Protein AF-A0A7R9EDM0-F1 (afdb_monomer)

Radius of gyration: 24.79 Å; Cα contacts (8 Å, |Δi|>4): 290; chains: 1; bounding box: 67×55×71 Å

Secondary structure (DSSP, 8-state):
-HHHHHHHHHHHHHHHHHS--SS--------HHHHHHHHHHHHHSS-----TTSHHHHHHHHHHHHHHHHH--TTTHHHHHHHHTT-HHHHHHHHHHHHSTTTSHHHHHHHHHHHHHHHHT--HHHHHHHHHTHHHHHHTGGGSHHHHHHHHHHHSB-TTSPBP-EEEEPP-TTS-BTTB----TT------PEEEE-PPPP-SS--TTTHHHHHHHHHHHHHTTGGGS-HHHHHHHHHHHHHHHHTTSPPTT------S----S----PPPPPP--HHHHHHHHHHHHHHHTTT-HHHHHHHHHHHHHHHHHHT-HHHHHHHHHHHHHHHH-GGGS------

Foldseek 3Di:
DVVVVVVVVVVVVVCVVVVPDDDDPDDPPPDPVVVVVVVCCVVVVVDVPCPVPCLVVLVVLLVCVLVVVVPDDPVCVLVVLVVVQPPVSPLVSLLCCLVVVVSNVVSLVSSLVVLLVLCVVPPPSSVLSSLLCLLSCLLVCP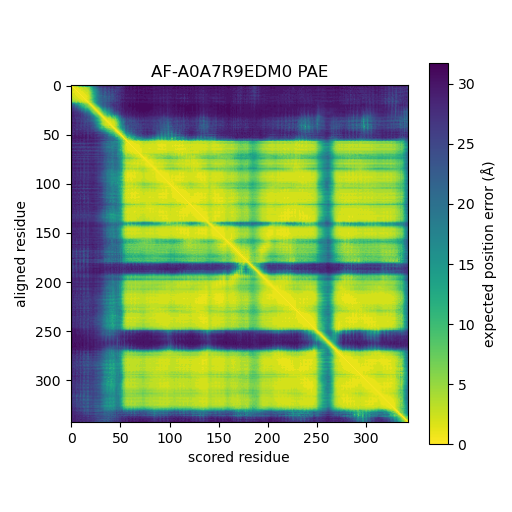SNVVSLLSNLCVVQADPVRHGDKDKDWDDDLCPADPVGDRPCVPPPDPPRDIDIDDNDDRDDGDDPVCSQVSSLSSLVVSLVCLVVHDLVSLVVLLVSLLCLLCQQHDDPPPPPPPPPDDDDDDDPPRGDRDDHDLSSLVSSLSSLLVNLLVPNLPSSLVSLVSQCVSCVVVVNVNSVVSSVVSVVVCVVPVSSPPPPPPD

Organism: NCBI:txid170555

InterPro domains:
  IPR018619 Hyccin [PF09790] (76-336)
  IPR018619 Hyccin [PTHR31220] (57-335)

Mean predicted aligned error: 12.84 Å

Sequence (343 aa):
MSYEREQQRIHELINNAFGQNSDDEEDFGGSSSETEEYLERYWNAVPPRSIKGCDGMTESVVHEWLADYGSLSPVEVHSFASSLEHDQEVVAAIYNVLEERSKYQDLIDPVCNQLFGFYRSREAELQRFTLQFLPTLIFSCRSVETLLIGLYNLEVVNENGQPKVVSFRLPSLAQASIYHESALRRLEECNTKLVNWGPLPQVEVLNAQNRLKVMTALLFVYNQQLSLLHKSALEHLCKVTSKLVTQGFNKPGHHQRSSYGSDSSFVPRLLPRIPVSSQFLLELMHGIYFAMFNDFSYIATQVLEDVYNRCCFENYSDVLLVTTAIRNSLHVNPSGLDKILIP

Nearest PDB structures (foldseek):
  5dse-assembly1_B  TM=8.920E-01  e=4.254E-14  Homo sapiens
  9b9g-assembly1_E  TM=8.559E-01  e=1.038E-12  Homo sapiens
  6bq1-assembly1_C  TM=7.509E-01  e=7.925E-13  Homo sapiens
  9bax-assembly1_E  TM=8.314E-01  e=1.849E-11  Homo sapiens
  4nee-assembly4_G  TM=2.560E-01  e=4.402E-01  Rattus norvegicus

Structure (mmCIF, N/CA/C/O backbone):
data_AF-A0A7R9EDM0-F1
#
_entry.id   AF-A0A7R9EDM0-F1
#
loop_
_atom_site.group_PDB
_atom_site.id
_atom_site.type_symbol
_atom_site.label_atom_id
_atom_site.label_alt_id
_atom_site.label_comp_id
_atom_site.label_asym_id
_atom_site.label_entity_id
_atom_site.label_seq_id
_atom_site.pdbx_PDB_ins_code
_atom_site.Cartn_x
_atom_site.Cartn_y
_atom_site.Cartn_z
_atom_site.occupancy
_atom_site.B_iso_or_equiv
_atom_site.auth_seq_id
_atom_site.auth_comp_id
_atom_site.auth_asym_id
_atom_site.auth_atom_id
_atom_site.pdbx_PDB_model_num
ATOM 1 N N . MET A 1 1 ? 38.859 -10.044 -38.964 1.00 48.06 1 MET A N 1
ATOM 2 C CA . MET A 1 1 ? 38.402 -9.165 -40.076 1.00 48.06 1 MET A CA 1
ATOM 3 C C . MET A 1 1 ? 37.028 -8.519 -39.854 1.00 48.06 1 MET A C 1
ATOM 5 O O . MET A 1 1 ? 37.000 -7.300 -39.872 1.00 48.06 1 MET A O 1
ATOM 9 N N . SER A 1 2 ? 35.909 -9.243 -39.650 1.00 53.91 2 SER A N 1
ATOM 10 C CA . SER A 1 2 ? 34.588 -8.601 -39.397 1.00 53.91 2 SER A CA 1
ATOM 11 C C . SER A 1 2 ? 34.329 -8.267 -37.921 1.00 53.91 2 SER A C 1
ATOM 13 O O . SER A 1 2 ? 33.703 -7.261 -37.628 1.00 53.91 2 SER A O 1
ATOM 15 N N . TYR A 1 3 ? 34.832 -9.086 -36.993 1.00 37.47 3 TYR A N 1
ATOM 16 C CA . TYR A 1 3 ? 34.570 -8.927 -35.557 1.00 37.47 3 TYR A CA 1
ATOM 17 C C . TYR A 1 3 ? 35.410 -7.812 -34.909 1.00 37.47 3 TYR A C 1
ATOM 19 O O . TYR A 1 3 ? 34.909 -7.038 -34.105 1.00 37.47 3 TYR A O 1
ATOM 27 N N . GLU A 1 4 ? 36.673 -7.669 -35.316 1.00 48.38 4 GLU A N 1
ATOM 28 C CA . GLU A 1 4 ? 37.560 -6.606 -34.811 1.00 48.38 4 GLU A CA 1
ATOM 29 C C . GLU A 1 4 ? 37.128 -5.212 -35.274 1.00 48.38 4 GLU A C 1
ATOM 31 O O . GLU A 1 4 ? 37.252 -4.257 -34.514 1.00 48.38 4 GLU A O 1
ATOM 36 N N . ARG A 1 5 ? 36.558 -5.097 -36.484 1.00 49.50 5 ARG A N 1
ATOM 37 C CA . ARG A 1 5 ? 35.987 -3.830 -36.964 1.00 49.50 5 ARG A CA 1
ATOM 38 C C . ARG A 1 5 ? 34.742 -3.436 -36.179 1.00 49.50 5 ARG A C 1
ATOM 40 O O . ARG A 1 5 ? 34.567 -2.259 -35.900 1.00 49.50 5 ARG A O 1
ATOM 47 N N . GLU A 1 6 ? 33.912 -4.406 -35.797 1.00 47.88 6 GLU A N 1
ATOM 48 C CA . GLU A 1 6 ? 32.725 -4.152 -34.975 1.00 47.88 6 GLU A CA 1
ATOM 49 C C . GLU A 1 6 ? 33.120 -3.719 -33.553 1.00 47.88 6 GLU A C 1
ATOM 51 O O . GLU A 1 6 ? 32.566 -2.766 -33.016 1.00 47.88 6 GLU A O 1
ATOM 56 N N . GLN A 1 7 ? 34.150 -4.348 -32.977 1.00 48.56 7 GLN A N 1
ATOM 57 C CA . GLN A 1 7 ? 34.711 -3.965 -31.677 1.00 48.56 7 GLN A CA 1
ATOM 58 C C . GLN A 1 7 ? 35.332 -2.560 -31.705 1.00 48.56 7 GLN A C 1
ATOM 60 O O . GLN A 1 7 ? 35.088 -1.772 -30.796 1.00 48.56 7 GLN A O 1
ATOM 65 N N . GLN A 1 8 ? 36.062 -2.203 -32.769 1.00 49.97 8 GLN A N 1
ATOM 66 C CA . GLN A 1 8 ? 36.573 -0.838 -32.958 1.00 49.97 8 GLN A CA 1
ATOM 67 C C . GLN A 1 8 ? 35.451 0.189 -33.098 1.00 49.97 8 GLN A C 1
ATOM 69 O O . GLN A 1 8 ? 35.525 1.254 -32.494 1.00 49.97 8 GLN A O 1
ATOM 74 N N . ARG A 1 9 ? 34.377 -0.153 -33.815 1.00 53.94 9 ARG A N 1
ATOM 75 C CA . ARG A 1 9 ? 33.224 0.732 -34.003 1.00 53.94 9 ARG A CA 1
ATOM 76 C C . ARG A 1 9 ? 32.459 0.977 -32.701 1.00 53.94 9 ARG A C 1
ATOM 78 O O . ARG A 1 9 ? 32.039 2.098 -32.442 1.00 53.94 9 ARG A O 1
ATOM 85 N N . ILE A 1 10 ? 32.316 -0.050 -31.863 1.00 52.09 10 ILE A N 1
ATOM 86 C CA . ILE A 1 10 ? 31.720 0.072 -30.524 1.00 52.09 10 ILE A CA 1
ATOM 87 C C . ILE A 1 10 ? 32.622 0.916 -29.613 1.00 52.09 10 ILE A C 1
ATOM 89 O O . ILE A 1 10 ? 32.123 1.761 -28.877 1.00 52.09 10 ILE A O 1
ATOM 93 N N . HIS A 1 11 ? 33.943 0.748 -29.694 1.00 46.62 11 HIS A N 1
ATOM 94 C CA . HIS A 1 11 ? 34.888 1.530 -28.897 1.00 46.62 11 HIS A CA 1
ATOM 95 C C . HIS A 1 11 ? 34.918 3.015 -29.304 1.00 46.62 11 HIS A C 1
ATOM 97 O O . HIS A 1 11 ? 34.952 3.887 -28.440 1.00 46.62 11 HIS A O 1
ATOM 103 N N . GLU A 1 12 ? 34.817 3.319 -30.601 1.00 47.91 12 GLU A N 1
ATOM 104 C CA . GLU A 1 12 ? 34.667 4.690 -31.111 1.00 47.91 12 GLU A CA 1
ATOM 105 C C . GLU A 1 12 ? 33.323 5.319 -30.718 1.00 47.91 12 GLU A C 1
ATOM 107 O O . GLU A 1 12 ? 33.281 6.497 -30.376 1.00 47.91 12 GLU A O 1
ATOM 112 N N . LEU A 1 13 ? 32.230 4.548 -30.702 1.00 47.16 13 LEU A N 1
ATOM 113 C CA . LEU A 1 13 ? 30.920 5.030 -30.245 1.00 47.16 13 LEU A CA 1
ATOM 114 C C . LEU A 1 13 ? 30.905 5.338 -28.743 1.00 47.16 13 LEU A C 1
ATOM 116 O O . LEU A 1 13 ? 30.306 6.328 -28.335 1.00 47.16 13 LEU A O 1
ATOM 120 N N . ILE A 1 14 ? 31.596 4.534 -27.932 1.00 41.47 14 ILE A N 1
ATOM 121 C CA . ILE A 1 14 ? 31.767 4.781 -26.495 1.00 41.47 14 ILE A CA 1
ATOM 122 C C . ILE A 1 14 ? 32.628 6.032 -26.282 1.00 41.47 14 ILE A C 1
ATOM 124 O O . ILE A 1 14 ? 32.229 6.929 -25.548 1.00 41.47 14 ILE A O 1
ATOM 128 N N . ASN A 1 15 ? 33.757 6.163 -26.980 1.00 41.12 15 ASN A N 1
ATOM 129 C CA . ASN A 1 15 ? 34.616 7.340 -26.835 1.00 41.12 15 ASN A CA 1
ATOM 130 C C . ASN A 1 15 ? 33.960 8.629 -27.352 1.00 41.12 15 ASN A C 1
ATOM 132 O O . ASN A 1 15 ? 34.189 9.682 -26.775 1.00 41.12 15 ASN A O 1
ATOM 136 N N . ASN A 1 16 ? 33.092 8.565 -28.364 1.00 45.56 16 ASN A N 1
ATOM 137 C CA . ASN A 1 16 ? 32.303 9.725 -28.794 1.00 45.56 16 ASN A CA 1
ATOM 138 C C . ASN A 1 16 ? 31.150 10.055 -27.830 1.00 45.56 16 ASN A C 1
ATOM 140 O O . ASN A 1 16 ? 30.786 11.219 -27.713 1.00 45.56 16 ASN A O 1
ATOM 144 N N . ALA A 1 17 ? 30.595 9.065 -27.121 1.00 39.47 17 ALA A N 1
ATOM 145 C CA . ALA A 1 17 ? 29.561 9.286 -26.107 1.00 39.47 17 ALA A CA 1
ATOM 146 C C . ALA A 1 17 ? 30.118 9.848 -24.785 1.00 39.47 17 ALA A C 1
ATOM 148 O O . ALA A 1 17 ? 29.387 10.508 -24.052 1.00 39.47 17 ALA A O 1
ATOM 149 N N . PHE A 1 18 ? 31.398 9.599 -24.483 1.00 36.84 18 PHE A N 1
ATOM 150 C CA . PHE A 1 18 ? 32.047 10.012 -23.230 1.00 36.84 18 PHE A CA 1
ATOM 151 C C . PHE A 1 18 ? 33.179 11.046 -23.404 1.00 36.84 18 PHE A C 1
ATOM 153 O O . PHE A 1 18 ? 33.723 11.512 -22.408 1.00 36.84 18 PHE A O 1
ATOM 160 N N . GLY A 1 19 ? 33.554 11.403 -24.638 1.00 36.19 19 GLY A N 1
ATOM 161 C CA . GLY A 1 19 ? 34.749 12.203 -24.954 1.00 36.19 19 GLY A CA 1
ATOM 162 C C . GLY A 1 19 ? 34.509 13.661 -25.352 1.00 36.19 19 GLY A C 1
ATOM 163 O O . GLY A 1 19 ? 35.456 14.332 -25.751 1.00 36.19 19 GLY A O 1
ATOM 164 N N . GLN A 1 20 ? 33.282 14.170 -25.253 1.00 34.78 20 GLN A N 1
ATOM 165 C CA . GLN A 1 20 ? 32.991 15.598 -25.412 1.00 34.78 20 GLN A CA 1
ATOM 166 C C . GLN A 1 20 ? 32.237 16.090 -24.183 1.00 34.78 20 GLN A C 1
ATOM 168 O O . GLN A 1 20 ? 31.016 16.069 -24.161 1.00 34.78 20 GLN A O 1
ATOM 173 N N . ASN A 1 21 ? 32.990 16.437 -23.143 1.00 33.59 21 ASN A N 1
ATOM 174 C CA . ASN A 1 21 ? 32.600 17.362 -22.077 1.00 33.59 21 ASN A CA 1
ATOM 175 C C . ASN A 1 21 ? 33.876 17.735 -21.312 1.00 33.59 21 ASN A C 1
ATOM 177 O O . ASN A 1 21 ? 34.101 17.346 -20.168 1.00 33.59 21 ASN A O 1
ATOM 181 N N . SER A 1 22 ? 34.760 18.439 -22.006 1.00 37.62 22 SER A N 1
ATOM 182 C CA . SER A 1 22 ? 35.788 19.269 -21.398 1.00 37.62 22 SER A CA 1
ATOM 183 C C . SER A 1 22 ? 35.753 20.580 -22.162 1.00 37.62 22 SER A C 1
ATOM 185 O O . SER A 1 22 ? 35.873 20.550 -23.386 1.00 37.62 22 SER A O 1
ATOM 187 N N . ASP A 1 23 ? 35.581 21.668 -21.417 1.00 31.25 23 ASP A N 1
ATOM 188 C CA . ASP A 1 23 ? 35.556 23.063 -21.863 1.00 31.25 23 ASP A CA 1
ATOM 189 C C . ASP A 1 23 ? 34.162 23.569 -22.265 1.00 31.25 23 ASP A C 1
ATOM 191 O O . ASP A 1 23 ? 33.876 23.721 -23.442 1.00 31.25 23 ASP A O 1
ATOM 195 N N . ASP A 1 24 ? 33.306 23.792 -21.258 1.00 29.16 24 ASP A N 1
ATOM 196 C CA . ASP A 1 24 ? 32.333 24.899 -21.189 1.00 29.16 24 ASP A CA 1
ATOM 197 C C . ASP A 1 24 ? 31.788 24.969 -19.740 1.00 29.16 24 ASP A C 1
ATOM 199 O O . ASP A 1 24 ? 30.712 24.472 -19.407 1.00 29.16 24 ASP A O 1
ATOM 203 N N . GLU A 1 25 ? 32.596 25.534 -18.833 1.00 32.06 25 GLU A N 1
ATOM 204 C CA . GLU A 1 25 ? 32.129 26.026 -17.529 1.00 32.06 25 GLU A CA 1
ATOM 205 C C . GLU A 1 25 ? 31.331 27.322 -17.757 1.00 32.06 25 GLU A C 1
ATOM 207 O O . GLU A 1 25 ? 31.898 28.414 -17.779 1.00 32.06 25 GLU A O 1
ATOM 212 N N . GLU A 1 26 ? 30.010 27.215 -17.915 1.00 29.16 26 GLU A N 1
ATOM 213 C CA . GLU A 1 26 ? 29.108 28.330 -17.614 1.00 29.16 26 GLU A CA 1
ATOM 214 C C . GLU A 1 26 ? 28.558 28.171 -16.192 1.00 29.16 26 GLU A C 1
ATOM 216 O O . GLU A 1 26 ? 27.772 27.279 -15.866 1.00 29.16 26 GLU A O 1
ATOM 221 N N . ASP A 1 27 ? 29.054 29.064 -15.342 1.00 30.00 27 ASP A N 1
ATOM 222 C CA . ASP A 1 27 ? 28.761 29.256 -13.931 1.00 30.00 27 ASP A CA 1
ATOM 223 C C . ASP A 1 27 ? 27.269 29.567 -13.698 1.00 30.00 27 ASP A C 1
ATOM 225 O O . ASP A 1 27 ? 26.829 30.715 -13.738 1.00 30.00 27 ASP A O 1
ATOM 229 N N . PHE A 1 28 ? 26.473 28.528 -13.431 1.00 27.95 28 PHE A N 1
ATOM 230 C CA . PHE A 1 28 ? 25.218 28.650 -12.687 1.00 27.95 28 PHE A CA 1
ATOM 231 C C . PHE A 1 28 ? 25.467 28.268 -11.225 1.00 27.95 28 PHE A C 1
ATOM 233 O O . PHE A 1 28 ? 25.002 27.241 -10.727 1.00 27.95 28 PHE A O 1
ATOM 240 N N . GLY A 1 29 ? 26.211 29.122 -10.522 1.00 29.03 29 GLY A N 1
ATOM 241 C CA . GLY A 1 29 ? 26.311 29.138 -9.067 1.00 29.03 29 GLY A CA 1
ATOM 242 C C . GLY A 1 29 ? 24.982 29.509 -8.398 1.00 29.03 29 GLY A C 1
ATOM 243 O O . GLY A 1 29 ? 24.835 30.596 -7.849 1.00 29.03 29 GLY A O 1
ATOM 244 N N . GLY A 1 30 ? 24.010 28.597 -8.424 1.00 29.83 30 GLY A N 1
ATOM 245 C CA . GLY A 1 30 ? 22.918 28.544 -7.454 1.00 29.83 30 GLY A CA 1
ATOM 246 C C . GLY A 1 30 ? 23.325 27.576 -6.351 1.00 29.83 30 GLY A C 1
ATOM 247 O O . GLY A 1 30 ? 23.506 26.387 -6.607 1.00 29.83 30 GLY A O 1
ATOM 248 N N . SER A 1 31 ? 23.548 28.076 -5.139 1.00 30.44 31 SER A N 1
ATOM 249 C CA . SER A 1 31 ? 24.100 27.270 -4.055 1.00 30.44 31 SER A CA 1
ATOM 250 C C . SER A 1 31 ? 23.193 26.068 -3.733 1.00 30.44 31 SER A C 1
ATOM 252 O O . SER A 1 31 ? 22.019 26.220 -3.397 1.00 30.44 31 SER A O 1
ATOM 254 N N . SER A 1 32 ? 23.752 24.853 -3.787 1.00 37.38 32 SER A N 1
ATOM 255 C CA . SER A 1 32 ? 23.101 23.620 -3.304 1.00 37.38 32 SER A CA 1
ATOM 256 C C . SER A 1 32 ? 22.636 23.739 -1.843 1.00 37.38 32 SER A C 1
ATOM 258 O O . SER A 1 32 ? 21.761 22.996 -1.412 1.00 37.38 32 SER A O 1
ATOM 260 N N . SER A 1 33 ? 23.190 24.698 -1.090 1.00 35.97 33 SER A N 1
ATOM 261 C CA . SER A 1 33 ? 22.792 25.000 0.282 1.00 35.97 33 SER A CA 1
ATOM 262 C C . SER A 1 33 ? 21.461 25.740 0.392 1.00 35.97 33 SER A C 1
ATOM 264 O O . SER A 1 33 ? 20.753 25.519 1.363 1.00 35.97 33 SER A O 1
ATOM 266 N N . GLU A 1 34 ? 21.074 26.592 -0.565 1.00 32.94 34 GLU A N 1
ATOM 267 C CA . GLU A 1 34 ? 19.804 27.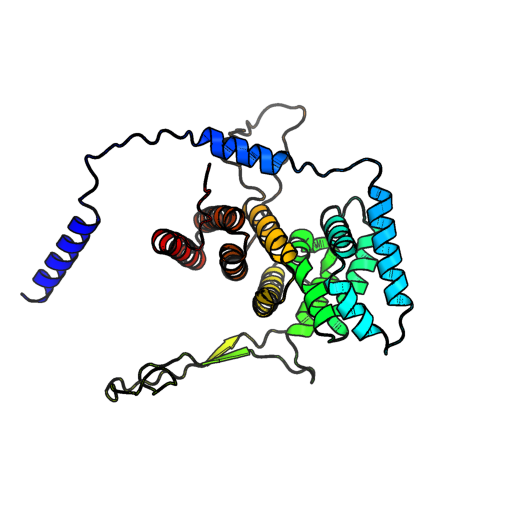338 -0.478 1.00 32.94 34 GLU A CA 1
ATOM 268 C C . GLU A 1 34 ? 18.591 26.453 -0.785 1.00 32.94 34 GLU A C 1
ATOM 270 O O . GLU A 1 34 ? 17.528 26.630 -0.190 1.00 32.94 34 GLU A O 1
ATOM 275 N N . THR A 1 35 ? 18.751 25.462 -1.667 1.00 39.09 35 THR A N 1
ATOM 276 C CA . THR A 1 35 ? 17.720 24.453 -1.959 1.00 39.09 35 THR A CA 1
ATOM 277 C C . THR A 1 35 ? 17.600 23.427 -0.832 1.00 39.09 35 THR A C 1
ATOM 279 O O . THR A 1 35 ? 16.478 23.093 -0.452 1.00 39.09 35 THR A O 1
ATOM 282 N N . GLU A 1 36 ? 18.716 22.992 -0.234 1.00 38.47 36 GLU A N 1
ATOM 283 C CA . GLU A 1 36 ? 18.714 22.183 0.997 1.00 38.47 36 GLU A CA 1
ATOM 284 C C . GLU A 1 36 ? 18.135 22.946 2.197 1.00 38.47 36 GLU A C 1
ATOM 286 O O . GLU A 1 36 ? 17.384 22.364 2.975 1.00 38.47 36 GLU A O 1
ATOM 291 N N . GLU A 1 37 ? 18.401 24.248 2.338 1.00 34.75 37 GLU A N 1
ATOM 292 C CA . GLU A 1 37 ? 17.848 25.066 3.424 1.00 34.75 37 GLU A CA 1
ATOM 293 C C . GLU A 1 37 ? 16.339 25.303 3.246 1.00 34.75 37 GLU A C 1
ATOM 295 O O . GLU A 1 37 ? 15.589 25.265 4.222 1.00 34.75 37 GLU A O 1
ATOM 300 N N . TYR A 1 38 ? 15.849 25.485 2.014 1.00 37.84 38 TYR A N 1
ATOM 301 C CA . TYR A 1 38 ? 14.408 25.543 1.736 1.00 37.84 38 TYR A CA 1
ATOM 302 C C . TYR A 1 38 ? 13.712 24.198 1.983 1.00 37.84 38 TYR A C 1
ATOM 304 O O . TYR A 1 38 ? 12.583 24.177 2.470 1.00 37.84 38 TYR A O 1
ATOM 312 N N . LEU A 1 39 ? 14.393 23.085 1.701 1.00 39.84 39 LEU A N 1
ATOM 313 C CA . LEU A 1 39 ? 13.943 21.716 1.962 1.00 39.84 39 LEU A CA 1
ATOM 314 C C . LEU A 1 39 ? 13.912 21.377 3.444 1.00 39.84 39 LEU A C 1
ATOM 316 O O . LEU A 1 39 ? 12.927 20.821 3.920 1.00 39.84 39 LEU A O 1
ATOM 320 N N . GLU A 1 40 ? 14.949 21.749 4.189 1.00 38.84 40 GLU A N 1
ATOM 321 C CA . GLU A 1 40 ? 14.941 21.672 5.644 1.00 38.84 40 GLU A CA 1
ATOM 322 C C . GLU A 1 40 ? 13.872 22.588 6.222 1.00 38.84 40 GLU A C 1
ATOM 324 O O . GLU A 1 40 ? 13.208 22.198 7.173 1.00 38.84 40 GLU A O 1
ATOM 329 N N . ARG A 1 41 ? 13.627 23.768 5.643 1.00 37.94 41 ARG A N 1
ATOM 330 C CA . ARG A 1 41 ? 12.491 24.605 6.037 1.00 37.94 41 ARG A CA 1
ATOM 331 C C . ARG A 1 41 ? 11.165 23.951 5.684 1.00 37.94 41 ARG A C 1
ATOM 333 O O . ARG A 1 41 ? 10.288 24.013 6.516 1.00 37.94 41 ARG A O 1
ATOM 340 N N . TYR A 1 42 ? 10.982 23.269 4.561 1.00 37.34 42 TYR A N 1
ATOM 341 C CA . TYR A 1 42 ? 9.721 22.569 4.267 1.00 37.34 42 TYR A CA 1
ATOM 342 C C . TYR A 1 42 ? 9.527 21.331 5.167 1.00 37.34 42 TYR A C 1
ATOM 344 O O . TYR A 1 42 ? 8.433 21.078 5.666 1.00 37.34 42 TYR A O 1
ATOM 352 N N . TRP A 1 43 ? 10.611 20.603 5.446 1.00 40.22 43 TRP A N 1
ATOM 353 C CA . TRP A 1 43 ? 10.652 19.409 6.294 1.00 40.22 43 TRP A CA 1
ATOM 354 C C . TRP A 1 43 ? 10.523 19.727 7.793 1.00 40.22 43 TRP A C 1
ATOM 356 O O . TRP A 1 43 ? 9.882 18.978 8.526 1.00 40.22 43 TRP A O 1
ATOM 366 N N . ASN A 1 44 ? 11.087 20.851 8.249 1.00 36.38 44 ASN A N 1
ATOM 367 C CA . ASN A 1 44 ? 11.041 21.317 9.640 1.00 36.38 44 ASN A CA 1
ATOM 368 C C . ASN A 1 44 ? 9.931 22.363 9.895 1.00 36.38 44 ASN A C 1
ATOM 370 O O . ASN A 1 44 ? 9.557 22.562 11.050 1.00 36.38 44 ASN A O 1
ATOM 374 N N . ALA A 1 45 ? 9.380 23.028 8.866 1.00 31.34 45 ALA A N 1
ATOM 375 C CA . ALA A 1 45 ? 8.201 23.908 8.978 1.00 31.34 45 ALA A CA 1
ATOM 376 C C . ALA A 1 45 ? 6.873 23.156 8.871 1.00 31.34 45 ALA A C 1
ATOM 378 O O . ALA A 1 45 ? 5.818 23.767 9.060 1.00 31.34 45 ALA A O 1
ATOM 379 N N . VAL A 1 46 ? 6.914 21.834 8.695 1.00 34.22 46 VAL A N 1
ATOM 380 C CA . VAL A 1 46 ? 5.889 20.950 9.251 1.00 34.22 46 VAL A CA 1
ATOM 381 C C . VAL A 1 46 ? 6.427 20.382 10.569 1.00 34.22 46 VAL A C 1
ATOM 383 O O . VAL A 1 46 ? 6.805 19.211 10.634 1.00 34.22 46 VAL A O 1
ATOM 386 N N . PRO A 1 47 ? 6.480 21.172 11.664 1.00 26.22 47 PRO A N 1
ATOM 387 C CA . PRO A 1 47 ? 6.455 20.538 12.969 1.00 26.22 47 PR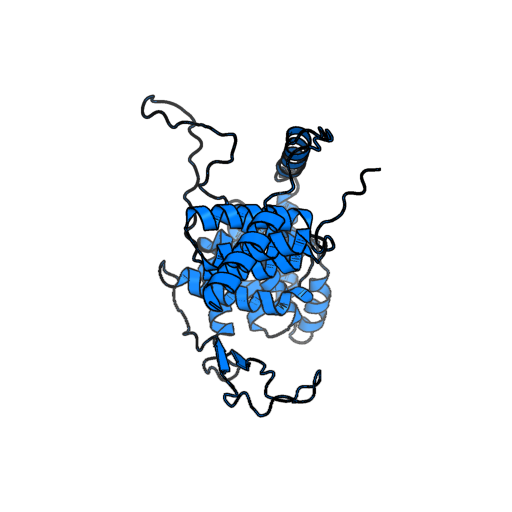O A CA 1
ATOM 388 C C . PRO A 1 47 ? 5.174 19.689 13.015 1.00 26.22 47 PRO A C 1
ATOM 390 O O . PRO A 1 47 ? 4.183 20.075 12.379 1.00 26.22 47 PRO A O 1
ATOM 393 N N . PRO A 1 48 ? 5.110 18.583 13.781 1.00 34.06 48 PRO A N 1
ATOM 394 C CA . PRO A 1 48 ? 3.809 18.139 14.243 1.00 34.06 48 PRO A CA 1
ATOM 395 C C . PRO A 1 48 ? 3.206 19.370 14.911 1.00 34.06 48 PRO A C 1
ATOM 397 O O . PRO A 1 48 ? 3.693 19.843 15.944 1.00 34.06 48 PRO A O 1
ATOM 400 N N . ARG A 1 49 ? 2.203 19.975 14.276 1.00 32.47 49 ARG A N 1
ATOM 401 C CA . ARG A 1 49 ? 1.357 20.950 14.940 1.00 32.47 49 ARG A CA 1
ATOM 402 C C . ARG A 1 49 ? 0.562 20.140 15.956 1.00 32.47 49 ARG A C 1
ATOM 404 O O . ARG A 1 49 ? -0.632 19.936 15.802 1.00 32.47 49 ARG A O 1
ATOM 411 N N . SER A 1 50 ? 1.214 19.750 17.050 1.00 36.09 50 SER A N 1
ATOM 412 C CA . SER A 1 50 ? 0.556 19.690 18.343 1.00 36.09 50 SER A CA 1
ATOM 413 C C . SER A 1 50 ? 0.236 21.139 18.700 1.00 36.09 50 SER A C 1
ATOM 415 O O . SER A 1 50 ? 0.887 21.800 19.509 1.00 36.09 50 SER A O 1
ATOM 417 N N . ILE A 1 51 ? -0.764 21.683 18.006 1.00 37.06 51 ILE A N 1
ATOM 418 C CA . ILE A 1 51 ? -1.583 22.733 18.571 1.00 37.06 51 ILE A CA 1
ATOM 419 C C . ILE A 1 51 ? -2.175 22.047 19.795 1.00 37.06 51 ILE A C 1
ATOM 421 O O . ILE A 1 51 ? -2.957 21.109 19.652 1.00 37.06 51 ILE A O 1
ATOM 425 N N . LYS A 1 52 ? -1.774 22.482 20.992 1.00 37.50 52 LYS A N 1
ATOM 426 C CA . LYS A 1 52 ? -2.256 22.000 22.301 1.00 37.50 52 LYS A CA 1
ATOM 427 C C . LYS A 1 52 ? -3.770 22.233 22.538 1.00 37.50 52 LYS A C 1
ATOM 429 O O . LYS A 1 52 ? -4.202 22.434 23.665 1.00 37.50 52 LYS A O 1
ATOM 434 N N . GLY A 1 53 ? -4.574 22.216 21.478 1.00 40.66 53 GLY A N 1
ATOM 435 C CA . GLY A 1 53 ? -6.031 22.278 21.455 1.00 40.66 53 GLY A CA 1
ATOM 436 C C . GLY A 1 53 ? -6.674 21.472 20.312 1.00 40.66 53 GLY A C 1
ATOM 437 O O . GLY A 1 53 ? -7.891 21.505 20.202 1.00 40.66 53 GLY A O 1
ATOM 438 N N . CYS A 1 54 ? -5.907 20.752 19.477 1.00 49.31 54 CYS A N 1
ATOM 439 C CA . CYS A 1 54 ? -6.447 19.897 18.403 1.00 49.31 54 CYS A CA 1
ATOM 440 C C . CYS A 1 54 ? -6.566 18.418 18.797 1.00 49.31 54 CYS A C 1
ATOM 442 O O . CYS A 1 54 ? -7.178 17.644 18.068 1.00 49.31 54 CYS A O 1
ATOM 444 N N . ASP A 1 55 ? -6.014 18.019 19.945 1.00 54.78 55 ASP A N 1
ATOM 445 C CA . ASP A 1 55 ? -6.010 16.616 20.376 1.00 54.78 55 ASP A CA 1
ATOM 446 C C . ASP A 1 55 ? -7.439 16.084 20.560 1.00 54.78 55 ASP A C 1
ATOM 448 O O . ASP A 1 55 ? -7.756 15.018 20.041 1.00 54.78 55 ASP A O 1
ATOM 452 N N . GLY A 1 56 ? -8.326 16.893 21.155 1.00 67.12 56 GLY A N 1
ATOM 453 C CA . GLY A 1 56 ? -9.752 16.571 21.261 1.00 67.12 56 GLY A CA 1
ATOM 454 C C . GLY A 1 56 ? -10.512 16.618 19.929 1.00 67.12 56 GLY A C 1
ATOM 455 O O . GLY A 1 56 ? -11.569 16.008 19.826 1.00 67.12 56 GLY A O 1
ATOM 456 N N . MET A 1 57 ? -9.983 17.296 18.901 1.00 85.12 57 MET A N 1
ATOM 457 C CA . MET A 1 57 ? -10.618 17.346 17.578 1.00 85.12 57 MET A CA 1
ATOM 458 C C . MET A 1 57 ? -10.442 16.016 16.840 1.00 85.12 57 MET A C 1
ATOM 460 O O . MET A 1 57 ? -11.424 15.448 16.381 1.00 85.12 57 MET A O 1
ATOM 464 N N . THR A 1 58 ? -9.217 15.474 16.793 1.00 93.00 58 THR A N 1
ATOM 465 C CA . THR A 1 58 ? -8.947 14.165 16.165 1.00 93.00 58 THR A CA 1
ATOM 466 C C . THR A 1 58 ? -9.763 13.054 16.824 1.00 93.00 58 THR A C 1
ATOM 468 O O . THR A 1 58 ? -10.367 12.241 16.130 1.00 93.00 58 THR A O 1
ATOM 471 N N . GLU A 1 59 ? -9.799 13.023 18.159 1.00 93.94 59 GLU A N 1
ATOM 472 C CA . GLU A 1 59 ? -10.566 12.017 18.900 1.00 93.94 59 GLU A CA 1
ATOM 473 C C . GLU A 1 59 ? -12.066 12.145 18.627 1.00 93.94 59 GLU A C 1
ATOM 475 O O . GLU A 1 59 ? -12.716 11.141 18.343 1.00 93.94 59 GLU A O 1
ATOM 480 N N . SER A 1 60 ? -12.606 13.370 18.648 1.00 95.25 60 SER A N 1
ATOM 481 C CA . SER A 1 60 ? -14.021 13.626 18.358 1.00 95.25 60 SER A CA 1
ATOM 482 C C . SER A 1 60 ? -14.406 13.166 16.954 1.00 95.25 60 SER A C 1
ATOM 484 O O . SER A 1 60 ? -15.374 12.426 16.817 1.00 95.25 60 SER A O 1
ATOM 486 N N . VAL A 1 61 ? -13.625 13.542 15.936 1.00 97.12 61 VAL A N 1
ATOM 487 C CA . VAL A 1 61 ? -13.873 13.164 14.534 1.00 97.12 61 VAL A CA 1
ATOM 488 C C . VAL A 1 61 ? -13.865 11.646 14.369 1.00 97.12 61 VAL A C 1
ATOM 490 O O . VAL A 1 61 ? -14.750 11.083 13.732 1.00 97.12 61 VAL A O 1
ATOM 493 N N . VAL A 1 62 ? -12.892 10.952 14.969 1.00 97.25 62 VAL A N 1
ATOM 494 C CA . VAL A 1 62 ? -12.808 9.486 14.877 1.00 97.25 62 VAL A CA 1
ATOM 495 C C . VAL A 1 62 ? -13.968 8.816 15.614 1.00 97.25 62 VAL A C 1
ATOM 497 O O . VAL A 1 62 ? -14.517 7.838 15.113 1.00 97.25 62 VAL A O 1
ATOM 500 N N . HIS A 1 63 ? -14.367 9.323 16.781 1.00 97.06 63 HIS A N 1
ATOM 501 C CA . HIS A 1 63 ? -15.512 8.788 17.517 1.00 97.06 63 HIS A CA 1
ATOM 502 C C . HIS A 1 63 ? -16.837 8.997 16.782 1.00 97.06 63 HIS A C 1
ATOM 504 O O . HIS A 1 63 ? -17.646 8.070 16.755 1.00 97.06 63 HIS A O 1
ATOM 510 N N . GLU A 1 64 ? -17.045 10.168 16.181 1.00 96.75 64 GLU A N 1
ATOM 511 C CA . GLU A 1 64 ? -18.213 10.468 15.350 1.00 96.75 64 GLU A CA 1
ATOM 512 C C . GLU A 1 64 ? -18.250 9.552 14.127 1.00 96.75 64 GLU A C 1
ATOM 514 O O . GLU A 1 64 ? -19.218 8.825 13.950 1.00 96.75 64 GLU A O 1
ATOM 519 N N . TRP A 1 65 ? -17.145 9.438 13.388 1.00 97.00 65 TRP A N 1
ATOM 520 C CA . TRP A 1 65 ? -17.030 8.525 12.246 1.00 97.00 65 TRP A CA 1
ATOM 521 C C . TRP A 1 65 ? -17.337 7.058 12.601 1.00 97.00 65 TRP A C 1
ATOM 523 O O . TRP A 1 65 ? -18.049 6.365 11.866 1.00 97.0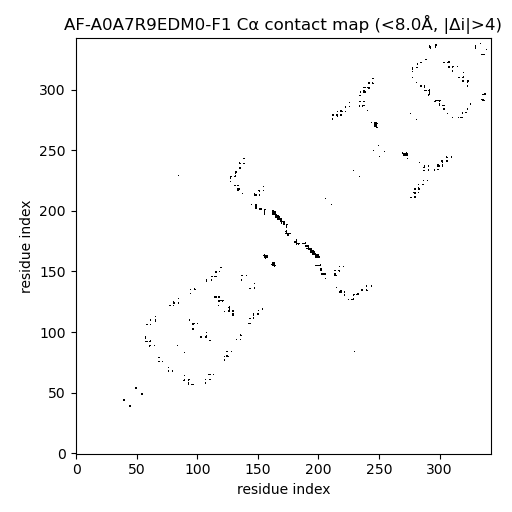0 65 TRP A O 1
ATOM 533 N N . LEU A 1 66 ? -16.826 6.570 13.738 1.00 97.25 66 LEU A N 1
ATOM 534 C CA . LEU A 1 66 ? -17.118 5.218 14.230 1.00 97.25 66 LEU A CA 1
ATOM 535 C C . LEU A 1 66 ? -18.598 5.054 14.607 1.00 97.25 66 LEU A C 1
ATOM 537 O O . LEU A 1 66 ? -19.190 4.010 14.324 1.00 97.25 66 LEU A O 1
ATOM 541 N N . ALA A 1 67 ? -19.189 6.058 15.259 1.00 96.25 67 ALA A N 1
ATOM 542 C CA . ALA A 1 67 ? -20.589 6.043 15.673 1.00 96.25 67 ALA A CA 1
ATOM 543 C C . ALA A 1 67 ? -21.537 6.106 14.470 1.00 96.25 67 ALA A C 1
ATOM 545 O O . ALA A 1 67 ? -22.485 5.319 14.407 1.00 96.25 67 ALA A O 1
ATOM 546 N N . ASP A 1 68 ? -21.239 6.973 13.505 1.00 94.44 68 ASP A N 1
ATOM 547 C CA . ASP A 1 68 ? -21.993 7.142 12.270 1.00 94.44 68 ASP A CA 1
ATOM 548 C C . ASP A 1 68 ? -22.082 5.817 11.538 1.00 94.44 68 ASP A C 1
ATOM 550 O O . ASP A 1 68 ? -23.186 5.309 11.344 1.00 94.44 68 ASP A O 1
ATOM 554 N N . TYR A 1 69 ? -20.940 5.183 11.245 1.00 94.19 69 TYR A N 1
ATOM 555 C CA . TYR A 1 69 ? -20.944 3.885 10.578 1.00 94.19 69 TYR A CA 1
ATOM 556 C C . TYR A 1 69 ? -21.627 2.793 11.409 1.00 94.19 69 TYR A C 1
ATOM 558 O O . TYR A 1 69 ? -22.378 1.980 10.869 1.00 94.19 69 TYR A O 1
ATOM 566 N N . GLY A 1 70 ? -21.395 2.768 12.725 1.00 92.19 70 GLY A N 1
ATOM 567 C CA . GLY A 1 70 ? -22.011 1.798 13.632 1.00 92.19 70 GLY A CA 1
ATOM 568 C C . GLY A 1 70 ? -23.539 1.901 13.710 1.00 92.19 70 GLY A C 1
ATOM 569 O O . GLY A 1 70 ? -24.194 0.927 14.084 1.00 92.19 70 GLY A O 1
ATOM 570 N N . SER A 1 71 ? -24.106 3.054 13.347 1.00 93.31 71 SER A N 1
ATOM 571 C CA . SER A 1 71 ? -25.549 3.308 13.336 1.00 93.31 71 SER A CA 1
ATOM 572 C C . SER A 1 71 ? -26.239 2.980 12.005 1.00 93.31 71 SER A C 1
ATOM 574 O O . SER A 1 71 ? -27.471 2.943 11.961 1.00 93.31 71 SER A O 1
ATOM 576 N N . LEU A 1 72 ? -25.475 2.709 10.940 1.00 93.62 72 LEU A N 1
ATOM 577 C CA . LEU A 1 72 ? -26.019 2.504 9.597 1.00 93.62 72 LEU A CA 1
ATOM 578 C C . LEU A 1 72 ? -26.759 1.175 9.449 1.00 93.62 72 LEU A C 1
ATOM 580 O O . LEU A 1 72 ? -26.327 0.114 9.913 1.00 93.62 72 LEU A O 1
ATOM 584 N N . SER A 1 73 ? -27.838 1.211 8.676 1.00 91.81 73 SER A N 1
ATOM 585 C CA . SER A 1 73 ? -28.438 0.017 8.094 1.00 91.81 73 SER A CA 1
ATOM 586 C C . SER A 1 73 ? -27.660 -0.448 6.849 1.00 91.81 73 SER A C 1
ATOM 588 O O . SER A 1 73 ? -26.997 0.354 6.188 1.00 91.81 73 SER A O 1
ATOM 590 N N . PRO A 1 74 ? -27.781 -1.727 6.435 1.00 88.12 74 PRO A N 1
ATOM 591 C CA . PRO A 1 74 ? -27.089 -2.242 5.248 1.00 88.12 74 PRO A CA 1
ATOM 592 C C . PRO A 1 74 ? -27.385 -1.486 3.942 1.00 88.12 74 PRO A C 1
ATOM 594 O O . PRO A 1 74 ? -26.592 -1.551 3.009 1.00 88.12 74 PRO A O 1
ATOM 597 N N . VAL A 1 75 ? -28.522 -0.787 3.857 1.00 90.75 75 VAL A N 1
ATOM 598 C CA . VAL A 1 75 ? -28.939 -0.037 2.660 1.00 90.75 75 VAL A CA 1
ATOM 599 C C . VAL A 1 75 ? -28.227 1.318 2.568 1.00 90.75 75 VAL A C 1
ATOM 601 O O . VAL A 1 75 ? -28.033 1.839 1.474 1.00 90.75 75 VAL A O 1
ATOM 604 N N . GLU A 1 76 ? -27.803 1.877 3.700 1.00 92.50 76 GLU A N 1
ATOM 605 C CA . GLU A 1 76 ? -27.168 3.199 3.781 1.00 92.50 76 GLU A CA 1
ATOM 606 C C . GLU A 1 76 ? -25.651 3.139 3.545 1.00 92.50 76 GLU A C 1
ATOM 608 O O . GLU A 1 76 ? -25.028 4.167 3.283 1.00 92.50 76 GLU A O 1
ATOM 613 N N . VAL A 1 77 ? -25.057 1.939 3.574 1.00 92.25 77 VAL A N 1
ATOM 614 C CA . VAL A 1 77 ? -23.604 1.721 3.451 1.00 92.25 77 VAL A CA 1
ATOM 615 C C . VAL A 1 77 ? -23.036 2.316 2.160 1.00 92.25 77 VAL A C 1
ATOM 617 O O . VAL A 1 77 ? -22.002 2.975 2.208 1.00 92.25 77 VAL A O 1
ATOM 620 N N . HIS A 1 78 ? -23.716 2.144 1.023 1.00 92.62 78 HIS A N 1
ATOM 621 C CA . HIS A 1 78 ? -23.250 2.677 -0.264 1.00 92.62 78 HIS A CA 1
ATOM 622 C C . HIS A 1 78 ? -23.228 4.219 -0.285 1.00 92.62 78 HIS A C 1
ATOM 624 O O . HIS A 1 78 ? -22.267 4.847 -0.741 1.00 92.62 78 HIS A O 1
ATOM 630 N N . SER A 1 79 ? -24.275 4.851 0.258 1.00 92.88 79 SER A N 1
ATOM 631 C CA . SER A 1 79 ? -24.371 6.314 0.363 1.00 92.88 79 SER A CA 1
ATOM 632 C C . SER A 1 79 ? -23.338 6.890 1.329 1.00 92.88 79 SER A C 1
ATOM 634 O O . SER A 1 79 ? -22.743 7.933 1.047 1.00 92.88 79 SER A O 1
ATOM 636 N N . PHE A 1 80 ? -23.083 6.193 2.437 1.00 94.75 80 PHE A N 1
ATOM 637 C CA . PHE A 1 80 ? -22.004 6.534 3.354 1.00 94.75 80 PHE A CA 1
ATOM 638 C C . PHE A 1 80 ? -20.638 6.424 2.670 1.00 94.75 80 PHE A C 1
ATOM 640 O O . PHE A 1 80 ? -19.860 7.371 2.725 1.00 94.75 80 PHE A O 1
ATOM 647 N N . ALA A 1 81 ? -20.365 5.323 1.964 1.00 93.81 81 ALA A N 1
ATOM 648 C CA . ALA A 1 81 ? -19.084 5.091 1.297 1.00 93.81 81 ALA A CA 1
ATOM 649 C C . ALA A 1 81 ? -18.752 6.178 0.262 1.00 93.81 81 ALA A C 1
ATOM 651 O O . ALA A 1 81 ? -17.633 6.689 0.238 1.00 93.81 81 ALA A O 1
ATOM 652 N N . SER A 1 82 ? -19.749 6.588 -0.527 1.00 91.25 82 SER A N 1
ATOM 653 C CA . SER A 1 82 ? -19.616 7.674 -1.510 1.00 91.25 82 SER A CA 1
ATOM 654 C C . SER A 1 82 ? -19.314 9.032 -0.857 1.00 91.25 82 SER A C 1
ATOM 656 O O . SER A 1 82 ? -18.577 9.852 -1.407 1.00 91.25 82 SER A O 1
ATOM 658 N N . SER A 1 83 ? -19.886 9.283 0.324 1.00 92.31 83 SER A N 1
ATOM 659 C CA . SER A 1 83 ? -19.674 10.529 1.071 1.00 92.31 83 SER A CA 1
ATOM 660 C C . SER A 1 83 ? -18.299 10.547 1.744 1.00 92.31 83 SER A C 1
ATOM 662 O O . SER A 1 83 ? -17.580 11.541 1.661 1.00 92.31 83 SER A O 1
ATOM 664 N N . LEU A 1 84 ? -17.906 9.417 2.338 1.00 92.81 84 LEU A N 1
ATOM 665 C CA . LEU A 1 84 ? -16.647 9.240 3.059 1.00 92.81 84 LEU A CA 1
ATOM 666 C C . LEU A 1 84 ? -15.415 9.437 2.163 1.00 92.81 84 LEU A C 1
ATOM 668 O O . LEU A 1 84 ? -14.391 9.926 2.631 1.00 92.81 84 LEU A O 1
ATOM 672 N N . GLU A 1 85 ? -15.505 9.092 0.875 1.00 83.88 85 GLU A N 1
ATOM 673 C CA . GLU A 1 85 ? -14.422 9.303 -0.098 1.00 83.88 85 GLU A CA 1
ATOM 674 C C . GLU A 1 85 ? -13.943 10.766 -0.155 1.00 83.88 85 GLU A C 1
ATOM 676 O O . GLU A 1 85 ? -12.767 11.031 -0.406 1.00 83.88 85 GLU A O 1
ATOM 681 N N . HIS A 1 86 ? -14.839 11.715 0.123 1.00 86.06 86 HIS A N 1
ATOM 682 C CA . HIS A 1 86 ? -14.576 13.150 0.045 1.00 86.06 86 HIS A CA 1
ATOM 683 C C . HIS A 1 86 ? -14.318 13.794 1.417 1.00 86.06 86 HIS A C 1
ATOM 685 O O . HIS A 1 86 ? -14.045 14.996 1.490 1.00 86.06 86 HIS A O 1
ATOM 691 N N . ASP A 1 87 ? -14.381 13.018 2.500 1.00 93.06 87 ASP A N 1
ATOM 692 C CA . ASP A 1 87 ? -14.217 13.512 3.863 1.00 93.06 87 ASP A CA 1
ATOM 693 C C . ASP A 1 87 ? -12.732 13.616 4.243 1.00 93.06 87 ASP A C 1
ATOM 695 O O . ASP A 1 87 ? -12.111 12.710 4.807 1.00 93.06 87 ASP A O 1
ATOM 699 N N . GLN A 1 88 ? -12.137 14.759 3.905 1.00 91.88 88 GLN A N 1
ATOM 700 C CA . GLN A 1 88 ? -10.729 15.031 4.195 1.00 91.88 88 GLN A CA 1
ATOM 701 C C . GLN A 1 88 ? -10.433 15.122 5.696 1.00 91.88 88 GLN A C 1
ATOM 703 O O . GLN A 1 88 ? -9.292 14.883 6.099 1.00 91.88 88 GLN A O 1
ATOM 708 N N . GLU A 1 89 ? -11.427 15.460 6.516 1.00 94.38 89 GLU A N 1
ATOM 709 C CA . GLU A 1 89 ? -11.263 15.607 7.957 1.00 94.38 89 GLU A CA 1
ATOM 710 C C . GLU A 1 89 ? -11.096 14.239 8.617 1.00 94.38 89 GLU A C 1
ATOM 712 O O . GLU A 1 89 ? -10.114 14.018 9.334 1.00 94.38 89 GLU A O 1
ATOM 717 N N . VAL A 1 90 ? -11.964 13.283 8.278 1.00 95.75 90 VAL A N 1
ATOM 718 C CA . VAL A 1 90 ? -11.836 11.891 8.726 1.00 95.75 90 VAL A CA 1
ATOM 719 C C . VAL A 1 90 ? -10.534 11.276 8.220 1.00 95.75 90 VAL A C 1
ATOM 721 O O . VAL A 1 90 ? -9.808 10.644 8.990 1.00 95.75 90 VAL A O 1
ATOM 724 N N . VAL A 1 91 ? -10.180 11.490 6.948 1.00 95.31 91 VAL A N 1
ATOM 725 C CA . VAL A 1 91 ? -8.923 10.972 6.383 1.00 95.31 91 VAL A CA 1
ATOM 726 C C . VAL A 1 91 ? -7.709 11.507 7.147 1.00 95.31 91 VAL A C 1
ATOM 728 O O . VAL A 1 91 ? -6.837 10.725 7.537 1.00 95.31 91 VAL A O 1
ATOM 731 N N . ALA A 1 92 ? -7.649 12.815 7.406 1.00 94.50 92 ALA A N 1
ATOM 732 C CA . ALA A 1 92 ? -6.562 13.426 8.167 1.00 94.50 92 ALA A CA 1
ATOM 733 C C . ALA A 1 92 ? -6.516 12.919 9.617 1.00 94.50 92 ALA A C 1
ATOM 735 O O . ALA A 1 92 ? -5.436 12.613 10.130 1.00 94.50 92 ALA A O 1
ATOM 736 N N . ALA A 1 93 ? -7.673 12.775 10.268 1.00 96.38 93 ALA A N 1
ATOM 737 C CA . ALA A 1 93 ? -7.767 12.257 11.627 1.00 96.38 93 ALA A CA 1
ATOM 738 C C . ALA A 1 93 ? -7.255 10.810 11.726 1.00 96.38 93 ALA A C 1
ATOM 740 O O . ALA A 1 93 ? -6.468 10.498 12.621 1.00 96.38 93 ALA A O 1
ATOM 741 N N . ILE A 1 94 ? -7.610 9.943 10.770 1.00 96.12 94 ILE A N 1
ATOM 742 C CA . ILE A 1 94 ? -7.118 8.558 10.722 1.00 96.12 94 ILE A CA 1
ATOM 743 C C . ILE A 1 94 ? -5.604 8.523 10.487 1.00 96.12 94 ILE A C 1
ATOM 745 O O . ILE A 1 94 ? -4.909 7.781 11.183 1.00 96.12 94 ILE A O 1
ATOM 749 N N . TYR A 1 95 ? -5.056 9.339 9.576 1.00 95.06 95 TYR A N 1
ATOM 750 C CA . TYR A 1 95 ? -3.598 9.435 9.418 1.00 95.06 95 TYR A CA 1
ATOM 751 C C . TYR A 1 95 ? -2.914 9.856 10.724 1.00 95.06 95 TYR A C 1
ATOM 753 O O . TYR A 1 95 ? -1.954 9.205 11.130 1.00 95.06 95 TYR A O 1
ATOM 761 N N . ASN A 1 96 ? -3.445 10.858 11.431 1.00 94.31 96 ASN A N 1
ATOM 762 C CA . ASN A 1 96 ? -2.903 11.298 12.719 1.00 94.31 96 ASN A CA 1
ATOM 763 C C . ASN A 1 96 ? -2.921 10.179 13.770 1.00 94.31 96 ASN A C 1
ATOM 765 O O . ASN A 1 96 ? -1.918 9.969 14.452 1.00 94.31 96 ASN A O 1
ATOM 769 N N . VAL A 1 97 ? -4.020 9.422 13.878 1.00 94.56 97 VAL A N 1
ATOM 770 C CA . VAL A 1 97 ? -4.107 8.260 14.780 1.00 94.56 97 VAL A CA 1
ATOM 771 C C . VAL A 1 97 ? -3.054 7.207 14.422 1.00 94.56 97 VAL A C 1
ATOM 773 O O . VAL A 1 97 ? -2.368 6.685 15.303 1.00 94.56 97 VAL A O 1
ATOM 776 N N . LEU A 1 98 ? -2.879 6.915 13.130 1.00 93.44 98 LEU A N 1
ATOM 777 C CA . LEU A 1 98 ? -1.928 5.911 12.652 1.00 93.44 98 LEU A CA 1
ATOM 778 C C . LEU A 1 98 ? -0.462 6.364 12.722 1.00 93.44 98 LEU A C 1
ATOM 780 O O . LEU A 1 98 ? 0.417 5.505 12.815 1.00 93.44 98 LEU A O 1
ATOM 784 N N . GLU A 1 99 ? -0.162 7.660 12.681 1.00 90.88 99 GLU A N 1
ATOM 785 C CA . GLU A 1 99 ? 1.200 8.190 12.817 1.00 90.88 99 GLU A CA 1
ATOM 786 C C . GLU A 1 99 ? 1.585 8.436 14.286 1.00 90.88 99 GLU A C 1
ATOM 788 O O . GLU A 1 99 ? 2.662 8.021 14.721 1.00 90.88 99 GLU A O 1
ATOM 793 N N . GLU A 1 100 ? 0.694 9.027 15.088 1.00 90.44 100 GLU A N 1
ATOM 794 C CA . GLU A 1 100 ? 0.909 9.370 16.504 1.00 90.44 100 GLU A CA 1
ATOM 795 C C . GLU A 1 100 ? 0.369 8.285 17.456 1.00 90.44 100 GLU A C 1
ATOM 797 O O . GLU A 1 100 ? -0.281 8.555 18.466 1.00 90.44 100 GLU A O 1
ATOM 802 N N . ARG A 1 101 ? 0.667 7.015 17.170 1.00 85.88 101 ARG A N 1
ATOM 803 C CA . ARG A 1 101 ? 0.075 5.856 17.875 1.00 85.88 101 ARG A CA 1
ATOM 804 C C . ARG A 1 101 ? 0.271 5.855 19.384 1.00 85.88 101 ARG A C 1
ATOM 806 O O . ARG A 1 101 ? -0.576 5.365 20.117 1.00 85.88 101 ARG A O 1
ATOM 813 N N . SER A 1 102 ? 1.402 6.378 19.860 1.00 87.31 102 SER A N 1
ATOM 814 C CA . SER A 1 102 ? 1.684 6.468 21.296 1.00 87.31 102 SER A CA 1
ATOM 815 C C . SER A 1 102 ? 0.737 7.416 22.026 1.00 87.31 102 SER A C 1
ATOM 817 O O . SER A 1 102 ? 0.575 7.269 23.235 1.00 87.31 102 SER A O 1
ATOM 819 N N . LYS A 1 103 ? 0.154 8.377 21.305 1.00 90.50 103 LYS A N 1
ATOM 820 C CA . LYS A 1 103 ? -0.790 9.372 21.810 1.00 90.50 103 LYS A CA 1
ATOM 821 C C . LYS A 1 103 ? -2.230 8.865 21.730 1.00 90.50 103 LYS A C 1
ATOM 823 O O . LYS A 1 103 ? -2.959 9.013 22.696 1.00 90.50 103 LYS A O 1
ATOM 828 N N . TYR A 1 104 ? -2.595 8.207 20.630 1.00 92.00 104 TYR A N 1
ATOM 829 C CA . TYR A 1 104 ? -3.960 7.736 20.361 1.00 92.00 104 TYR A CA 1
ATOM 830 C C . TYR A 1 104 ? -4.147 6.227 20.594 1.00 92.00 104 TYR A C 1
ATOM 832 O O . TYR A 1 104 ? -4.836 5.564 19.820 1.00 92.00 104 TYR A O 1
ATOM 840 N N . GLN A 1 105 ? -3.517 5.657 21.629 1.00 90.81 105 GLN A N 1
ATOM 841 C CA . GLN A 1 105 ? -3.481 4.199 21.846 1.00 90.81 105 GLN A CA 1
ATOM 842 C C . GLN A 1 105 ? -4.879 3.567 21.898 1.00 90.81 105 GLN A C 1
ATOM 844 O O . GLN A 1 105 ? -5.092 2.522 21.286 1.00 90.81 105 GLN A O 1
ATOM 849 N N . ASP A 1 106 ? -5.835 4.242 22.540 1.00 92.69 106 ASP A N 1
ATOM 850 C CA . ASP A 1 106 ? -7.208 3.753 22.715 1.00 92.69 106 ASP A CA 1
ATOM 851 C C . ASP A 1 106 ? -8.029 3.754 21.411 1.00 92.69 106 ASP A C 1
ATOM 853 O O . ASP A 1 106 ? -9.039 3.057 21.310 1.00 92.69 106 ASP A O 1
ATOM 857 N N . LEU A 1 107 ? -7.590 4.498 20.387 1.00 95.06 107 LEU A N 1
ATOM 858 C CA . LEU A 1 107 ? -8.258 4.579 19.084 1.00 95.06 107 LEU A CA 1
ATOM 859 C C . LEU A 1 107 ? -7.693 3.606 18.046 1.00 95.06 107 LEU A C 1
ATOM 861 O O . LEU A 1 107 ? -8.366 3.338 17.051 1.00 95.06 107 LEU A O 1
ATOM 865 N N . ILE A 1 108 ? -6.497 3.046 18.259 1.00 93.94 108 ILE A N 1
ATOM 866 C CA . ILE A 1 108 ? -5.849 2.162 17.276 1.00 93.94 108 ILE A CA 1
ATOM 867 C C . ILE A 1 108 ? -6.714 0.937 16.977 1.00 93.94 108 ILE A C 1
ATOM 869 O O . ILE A 1 108 ? -6.974 0.650 15.807 1.00 93.94 108 ILE A O 1
ATOM 873 N N . ASP A 1 109 ? -7.177 0.235 18.011 1.00 94.19 109 ASP A N 1
ATOM 874 C CA . ASP A 1 109 ? -7.963 -0.988 17.840 1.00 94.19 109 ASP A CA 1
ATOM 875 C C . ASP A 1 109 ? -9.333 -0.713 17.187 1.00 94.19 109 ASP A C 1
ATOM 877 O O . ASP A 1 109 ? -9.643 -1.375 16.191 1.00 94.19 109 ASP A O 1
ATOM 881 N N . PRO A 1 110 ? -10.144 0.268 17.648 1.00 96.44 110 PRO A N 1
ATOM 882 C CA . PRO A 1 110 ? -11.390 0.641 16.974 1.00 96.44 110 PRO A CA 1
ATOM 883 C C . PRO A 1 110 ? -11.197 1.019 15.503 1.00 96.44 110 PRO A C 1
ATOM 885 O O . PRO A 1 110 ? -11.910 0.500 14.643 1.00 96.44 110 PRO A O 1
ATOM 888 N N . VAL A 1 111 ? -10.199 1.856 15.195 1.00 97.00 111 VAL A N 1
ATOM 889 C CA . VAL A 1 111 ? -9.899 2.273 13.817 1.00 97.00 111 VAL A CA 1
ATOM 890 C C . VAL A 1 111 ? -9.503 1.066 12.968 1.00 97.00 111 VAL A C 1
ATOM 892 O O . VAL A 1 111 ? -10.035 0.882 11.876 1.00 97.00 111 VAL A O 1
ATOM 895 N N . CYS A 1 112 ? -8.622 0.193 13.461 1.00 96.50 112 CYS A N 1
ATOM 896 C CA . CYS A 1 112 ? -8.197 -0.990 12.710 1.00 96.50 112 CYS A CA 1
ATOM 897 C C . CYS A 1 112 ? -9.344 -1.973 12.465 1.00 96.50 112 CYS A C 1
ATOM 899 O O . CYS A 1 112 ? -9.461 -2.517 11.366 1.00 96.50 112 CYS A O 1
ATOM 901 N N . ASN A 1 113 ? -10.205 -2.182 13.461 1.00 96.50 113 ASN A N 1
ATOM 902 C CA . ASN A 1 113 ? -11.387 -3.028 13.324 1.00 96.50 113 ASN A CA 1
ATOM 903 C C . ASN A 1 113 ? -12.359 -2.461 12.286 1.00 96.50 113 ASN A C 1
ATOM 905 O O . ASN A 1 113 ? -12.868 -3.212 11.452 1.00 96.50 113 ASN A O 1
ATOM 909 N N . GLN A 1 114 ? -12.569 -1.145 12.292 1.00 97.56 114 GLN A N 1
ATOM 910 C CA . GLN A 1 114 ? -13.426 -0.468 11.328 1.00 97.56 114 GLN A CA 1
ATOM 911 C C . GLN A 1 114 ? -12.868 -0.560 9.901 1.00 97.56 114 GLN A C 1
ATOM 913 O O . GLN A 1 114 ? -13.585 -0.957 8.984 1.00 97.56 114 GLN A O 1
ATOM 918 N N . LEU A 1 115 ? -11.570 -0.292 9.714 1.00 97.75 115 LEU A N 1
ATOM 919 C CA . LEU A 1 115 ? -10.887 -0.426 8.421 1.00 97.75 115 LEU A CA 1
ATOM 920 C C . LEU A 1 115 ? -10.923 -1.867 7.890 1.00 97.75 115 LEU A C 1
ATOM 922 O O . LEU A 1 115 ? -11.103 -2.088 6.688 1.00 97.75 115 LEU A O 1
ATOM 926 N N . PHE A 1 116 ? -10.790 -2.862 8.771 1.00 97.62 116 PHE A N 1
ATOM 927 C CA . PHE A 1 116 ? -10.964 -4.263 8.395 1.00 97.62 116 PHE A CA 1
ATOM 928 C C . PHE A 1 116 ? -12.413 -4.565 7.989 1.00 97.62 116 PHE A C 1
ATOM 930 O O . PHE A 1 116 ? -12.641 -5.244 6.988 1.00 97.62 116 PHE A O 1
ATOM 937 N N . GLY A 1 117 ? -13.392 -4.043 8.735 1.00 96.50 117 GLY A N 1
ATOM 938 C CA . GLY A 1 117 ? -14.818 -4.158 8.425 1.00 96.50 117 GLY A CA 1
ATOM 939 C C . GLY A 1 117 ? -15.163 -3.584 7.050 1.00 96.50 117 GLY A C 1
ATOM 940 O O . GLY A 1 117 ? -15.806 -4.262 6.248 1.00 96.50 117 GLY A O 1
ATOM 941 N N . PHE A 1 118 ? -14.649 -2.392 6.745 1.00 96.88 118 PHE A N 1
ATOM 942 C CA . PHE A 1 118 ? -14.720 -1.766 5.423 1.00 96.88 118 PHE A CA 1
ATOM 943 C C . PHE A 1 118 ? -14.159 -2.668 4.335 1.00 96.88 118 PHE A C 1
ATOM 945 O O . PHE A 1 118 ? -14.853 -2.966 3.366 1.00 96.88 118 PHE A O 1
ATOM 952 N N . TYR A 1 119 ? -12.945 -3.183 4.517 1.00 96.06 119 TYR A N 1
ATOM 953 C CA . TYR A 1 119 ? -12.320 -4.019 3.497 1.00 96.06 119 TYR A CA 1
ATOM 954 C C . TYR A 1 119 ? -13.075 -5.336 3.263 1.00 96.06 119 TYR A C 1
ATOM 956 O O . TYR A 1 119 ? -13.208 -5.811 2.131 1.00 96.06 119 TYR A O 1
ATOM 964 N N . ARG A 1 120 ? -13.610 -5.917 4.343 1.00 94.75 120 ARG A N 1
ATOM 965 C CA . ARG A 1 120 ? -14.392 -7.158 4.327 1.00 94.75 120 ARG A CA 1
ATOM 966 C C . ARG A 1 120 ? -15.766 -6.994 3.672 1.00 94.75 120 ARG A C 1
ATOM 968 O O . ARG A 1 120 ? -16.289 -7.987 3.170 1.00 94.75 120 ARG A O 1
ATOM 975 N N . SER A 1 121 ? -16.338 -5.788 3.668 1.00 92.19 121 SER A N 1
ATOM 976 C CA . SER A 1 121 ? -17.662 -5.510 3.086 1.00 92.19 121 SER A CA 1
ATOM 977 C C . SER A 1 121 ? -17.747 -5.794 1.579 1.00 92.19 121 SER A C 1
ATOM 979 O O . SER A 1 121 ? -18.832 -6.075 1.082 1.00 92.19 121 SER A O 1
ATOM 981 N N . ARG A 1 122 ? -16.601 -5.773 0.877 1.00 85.81 122 ARG A N 1
ATOM 982 C CA . ARG A 1 122 ? -16.478 -5.819 -0.593 1.00 85.81 122 ARG A CA 1
ATOM 983 C C . ARG A 1 122 ? -17.101 -4.632 -1.333 1.00 85.81 122 ARG A C 1
ATOM 985 O O . ARG A 1 122 ? -17.206 -4.679 -2.554 1.00 85.81 122 ARG A O 1
ATOM 992 N N . GLU A 1 123 ? -17.436 -3.561 -0.620 1.00 93.06 123 GLU A N 1
ATOM 993 C CA . GLU A 1 123 ? -17.759 -2.277 -1.234 1.00 93.06 123 GLU A CA 1
ATOM 994 C C . GLU A 1 123 ? -16.471 -1.629 -1.756 1.00 93.06 123 GLU A C 1
ATOM 996 O O . GLU A 1 123 ? -15.519 -1.425 -0.994 1.00 93.06 123 GLU A O 1
ATOM 1001 N N . ALA A 1 124 ? -16.410 -1.333 -3.055 1.00 93.31 124 ALA A N 1
ATOM 1002 C CA . ALA A 1 124 ? -15.164 -0.949 -3.716 1.00 93.31 124 ALA A CA 1
ATOM 1003 C C . ALA A 1 124 ? -14.595 0.371 -3.162 1.00 93.31 124 ALA A C 1
ATOM 1005 O O . ALA A 1 124 ? -13.387 0.500 -2.965 1.00 93.31 124 ALA A O 1
ATOM 1006 N N . GLU A 1 125 ? -15.464 1.330 -2.858 1.00 94.50 125 GLU A N 1
ATOM 1007 C CA . GLU A 1 125 ? -15.153 2.627 -2.256 1.00 94.50 125 GLU A CA 1
ATOM 1008 C C . GLU A 1 125 ? -14.539 2.449 -0.862 1.00 94.50 125 GLU A C 1
ATOM 1010 O O . GLU A 1 125 ? -13.491 3.021 -0.570 1.00 94.50 125 GLU A O 1
ATOM 1015 N N . LEU A 1 126 ? -15.124 1.585 -0.024 1.00 96.00 126 LEU A N 1
ATOM 1016 C CA . LEU A 1 126 ? -14.617 1.306 1.325 1.00 96.00 126 LEU A CA 1
ATOM 1017 C C . LEU A 1 126 ? -13.304 0.515 1.295 1.00 96.00 126 LEU A C 1
ATOM 1019 O O . LEU A 1 126 ? -12.416 0.749 2.117 1.00 96.00 126 LEU A O 1
ATOM 1023 N N . GLN A 1 127 ? -13.139 -0.394 0.331 1.00 96.00 127 GLN A N 1
ATOM 1024 C CA . GLN A 1 127 ? -11.867 -1.083 0.112 1.00 96.00 127 GLN A CA 1
ATOM 1025 C C . GLN A 1 127 ? -10.761 -0.098 -0.277 1.00 96.00 127 GLN A C 1
ATOM 1027 O O . GLN A 1 127 ? -9.684 -0.130 0.322 1.00 96.00 127 GLN A O 1
ATOM 1032 N N . ARG A 1 128 ? -11.031 0.812 -1.223 1.00 95.94 128 ARG A N 1
ATOM 1033 C CA . ARG A 1 128 ? -10.095 1.879 -1.617 1.00 95.94 128 ARG A CA 1
ATOM 1034 C C . ARG A 1 128 ? -9.786 2.816 -0.450 1.00 95.94 128 ARG A C 1
ATOM 1036 O O . ARG A 1 128 ? -8.614 3.112 -0.213 1.00 95.94 128 ARG A O 1
ATOM 1043 N N . PHE A 1 129 ? -10.801 3.197 0.327 1.00 96.88 129 PHE A N 1
ATOM 1044 C CA . PHE A 1 129 ? -10.636 4.001 1.536 1.00 96.88 129 PHE A CA 1
ATOM 1045 C C . PHE A 1 129 ? -9.703 3.327 2.547 1.00 96.88 129 PHE A C 1
ATOM 1047 O O . PHE A 1 129 ? -8.823 3.982 3.092 1.00 96.88 129 PHE A O 1
ATOM 1054 N N . THR A 1 130 ? -9.819 2.017 2.774 1.00 97.19 130 THR A N 1
ATOM 1055 C CA . THR A 1 130 ? -8.873 1.302 3.645 1.00 97.19 130 THR A CA 1
ATOM 1056 C C . THR A 1 130 ? -7.470 1.228 3.034 1.00 97.19 130 THR A C 1
ATOM 1058 O O . THR A 1 130 ? -6.481 1.433 3.743 1.00 97.19 130 THR A O 1
ATOM 1061 N N . LEU A 1 131 ? -7.353 0.965 1.726 1.00 97.12 131 LEU A N 1
ATOM 1062 C CA . LEU A 1 131 ? -6.056 0.834 1.050 1.00 97.12 131 LEU A CA 1
ATOM 1063 C C . LEU A 1 131 ? -5.234 2.119 1.070 1.00 97.12 131 LEU A C 1
ATOM 1065 O O . LEU A 1 131 ? -4.009 2.030 1.111 1.00 97.12 131 LEU A O 1
ATOM 1069 N N . GLN A 1 132 ? -5.857 3.297 1.092 1.00 96.12 132 GLN A N 1
ATOM 1070 C CA . GLN A 1 132 ? -5.115 4.561 1.099 1.00 96.12 132 GLN A CA 1
ATOM 1071 C C . GLN A 1 132 ? -4.143 4.673 2.290 1.00 96.12 132 GLN A C 1
ATOM 1073 O O . GLN A 1 132 ? -3.055 5.224 2.148 1.00 96.12 132 GLN A O 1
ATOM 1078 N N . PHE A 1 133 ? -4.488 4.070 3.434 1.00 96.94 133 PHE A N 1
ATOM 1079 C CA . PHE A 1 133 ? -3.671 4.073 4.651 1.00 96.94 133 PHE A CA 1
ATOM 1080 C C . PHE A 1 133 ? -2.612 2.962 4.684 1.00 96.94 133 PHE A C 1
ATOM 1082 O O . PHE A 1 133 ? -1.810 2.899 5.621 1.00 96.94 133 PHE A O 1
ATOM 1089 N N . LEU A 1 134 ? -2.593 2.066 3.691 1.00 97.31 134 LEU A N 1
ATOM 1090 C CA . LEU A 1 134 ? -1.743 0.877 3.692 1.00 97.31 134 LEU A CA 1
ATOM 1091 C C . LEU A 1 134 ? -0.247 1.194 3.864 1.00 97.31 134 LEU A C 1
ATOM 1093 O O . LEU A 1 134 ? 0.374 0.524 4.696 1.00 97.31 134 LEU A O 1
ATOM 1097 N N . PRO A 1 135 ? 0.359 2.184 3.173 1.00 96.00 135 PRO A N 1
ATOM 1098 C CA . PRO A 1 135 ? 1.772 2.503 3.384 1.00 96.00 135 PRO A CA 1
ATOM 1099 C C . PRO A 1 135 ? 2.072 2.828 4.856 1.00 96.00 135 PRO A C 1
ATOM 1101 O O . PRO A 1 135 ? 2.989 2.256 5.451 1.00 96.00 135 PRO A O 1
ATOM 1104 N N . THR A 1 136 ? 1.236 3.658 5.485 1.00 95.38 136 THR A N 1
ATOM 1105 C CA . THR A 1 136 ? 1.348 4.033 6.904 1.00 95.38 136 THR A CA 1
ATOM 1106 C C . THR A 1 136 ? 1.158 2.831 7.834 1.00 95.38 136 THR A C 1
ATOM 1108 O O . THR A 1 136 ? 1.900 2.667 8.810 1.00 95.38 136 THR A O 1
ATOM 1111 N N . LEU A 1 137 ? 0.214 1.936 7.521 1.00 95.56 137 LEU A N 1
ATOM 1112 C CA . LEU A 1 137 ? 0.000 0.691 8.265 1.00 95.56 137 LEU A CA 1
ATOM 1113 C C . LEU A 1 137 ? 1.222 -0.233 8.197 1.00 95.56 137 LEU A C 1
ATOM 1115 O O . LEU A 1 137 ? 1.657 -0.737 9.235 1.00 95.56 137 LEU A O 1
ATOM 1119 N N . ILE A 1 138 ? 1.809 -0.410 7.009 1.00 94.38 138 ILE A N 1
ATOM 1120 C CA . ILE A 1 138 ? 3.018 -1.218 6.797 1.00 94.38 138 ILE A CA 1
ATOM 1121 C C . ILE A 1 138 ? 4.177 -0.676 7.634 1.00 94.38 138 ILE A C 1
ATOM 1123 O O . ILE A 1 138 ? 4.836 -1.446 8.338 1.00 94.38 138 ILE A O 1
ATOM 1127 N N . PHE A 1 139 ? 4.396 0.641 7.615 1.00 90.94 139 PHE A N 1
ATOM 1128 C CA . PHE A 1 139 ? 5.491 1.268 8.355 1.00 90.94 139 PHE A CA 1
ATOM 1129 C C . PHE A 1 139 ? 5.429 1.002 9.857 1.00 90.94 139 PHE A C 1
ATOM 1131 O O . PHE A 1 139 ? 6.466 0.809 10.490 1.00 90.94 139 PHE A O 1
ATOM 1138 N N . SER A 1 140 ? 4.231 0.927 10.437 1.00 82.81 140 SER A N 1
ATOM 1139 C CA . SER A 1 140 ? 4.080 0.669 11.873 1.00 82.81 140 SER A CA 1
ATOM 1140 C C . SER A 1 140 ? 3.419 -0.675 12.216 1.00 82.81 140 SER A C 1
ATOM 1142 O O . SER A 1 140 ? 2.852 -0.871 13.286 1.00 82.81 140 SER A O 1
ATOM 1144 N N . CYS A 1 141 ? 3.633 -1.658 11.337 1.00 71.75 141 CYS A N 1
ATOM 1145 C CA . CYS A 1 141 ? 3.311 -3.091 11.408 1.00 71.75 141 CYS A CA 1
ATOM 1146 C C . CYS A 1 141 ? 3.095 -3.730 12.796 1.00 71.75 141 CYS A C 1
ATOM 1148 O O . CYS A 1 141 ? 2.227 -4.587 12.922 1.00 71.75 141 CYS A O 1
ATOM 1150 N N . ARG A 1 142 ? 3.855 -3.360 13.834 1.00 70.62 142 ARG A N 1
ATOM 1151 C CA . ARG A 1 142 ? 3.824 -4.042 15.140 1.00 70.62 142 ARG A CA 1
ATOM 1152 C C . ARG A 1 142 ? 2.515 -3.897 15.918 1.00 70.62 142 ARG A C 1
ATOM 1154 O O . ARG A 1 142 ? 2.232 -4.770 16.723 1.00 70.62 142 ARG A O 1
ATOM 1161 N N . SER A 1 143 ? 1.754 -2.818 15.726 1.00 72.25 143 SER A N 1
ATOM 1162 C CA . SER A 1 143 ? 0.483 -2.607 16.446 1.00 72.25 143 SER A CA 1
ATOM 1163 C C . SER A 1 143 ? -0.756 -2.819 15.577 1.00 72.25 143 SER A C 1
ATOM 1165 O O . SER A 1 143 ? -1.866 -2.683 16.062 1.00 72.25 143 SER A O 1
ATOM 1167 N N . VAL A 1 144 ? -0.571 -3.121 14.289 1.00 88.00 144 VAL A N 1
ATOM 1168 C CA . VAL A 1 144 ? -1.657 -3.278 13.298 1.00 88.00 144 VAL A CA 1
ATOM 1169 C C . VAL A 1 144 ? -1.537 -4.601 12.542 1.00 88.00 144 VAL A C 1
ATOM 1171 O O . VAL A 1 144 ? -2.061 -4.768 11.444 1.00 88.00 144 VAL A O 1
ATOM 1174 N N . GLU A 1 145 ? -0.807 -5.548 13.132 1.00 91.81 145 GLU A N 1
ATOM 1175 C CA . GLU A 1 145 ? -0.466 -6.835 12.535 1.00 91.81 145 GLU A CA 1
ATOM 1176 C C . GLU A 1 145 ? -1.717 -7.612 12.113 1.00 91.81 145 GLU A C 1
ATOM 1178 O O . GLU A 1 145 ? -1.803 -8.074 10.977 1.00 91.81 145 GLU A O 1
ATOM 1183 N N . THR A 1 146 ? -2.715 -7.677 12.996 1.00 93.94 146 THR A N 1
ATOM 1184 C CA . THR A 1 146 ? -3.987 -8.369 12.756 1.00 93.94 146 THR A CA 1
ATOM 1185 C C . THR A 1 146 ? -4.727 -7.809 11.544 1.00 93.94 146 THR A C 1
ATOM 1187 O O . THR A 1 146 ? -5.238 -8.581 10.733 1.00 93.94 146 THR A O 1
ATOM 1190 N N . LEU A 1 147 ? -4.742 -6.480 11.377 1.00 96.44 147 LEU A N 1
ATOM 1191 C CA . LEU A 1 147 ? -5.339 -5.838 10.207 1.00 96.44 147 LEU A CA 1
ATOM 1192 C C . LEU A 1 147 ? -4.589 -6.251 8.936 1.00 96.44 147 LEU A C 1
ATOM 1194 O O . LEU A 1 147 ? -5.216 -6.730 7.998 1.00 96.44 147 LEU A O 1
ATOM 1198 N N . LEU A 1 148 ? -3.256 -6.144 8.916 1.00 97.19 148 LEU A N 1
ATOM 1199 C CA . LEU A 1 148 ? -2.447 -6.514 7.746 1.00 97.19 148 LEU A CA 1
ATOM 1200 C C . LEU A 1 148 ? -2.623 -7.990 7.357 1.00 97.19 148 LEU A C 1
ATOM 1202 O O . LEU A 1 148 ? -2.765 -8.296 6.174 1.00 97.19 148 LEU A O 1
ATOM 1206 N N . ILE A 1 149 ? -2.661 -8.899 8.337 1.00 96.62 149 ILE A N 1
ATOM 1207 C CA . ILE A 1 149 ? -2.948 -10.322 8.108 1.00 96.62 149 ILE A CA 1
ATOM 1208 C C . ILE A 1 149 ? -4.346 -10.495 7.507 1.00 96.62 149 ILE A C 1
ATOM 1210 O O . ILE A 1 149 ? -4.508 -11.226 6.531 1.00 96.62 149 ILE A O 1
ATOM 1214 N N . GLY A 1 150 ? -5.350 -9.816 8.068 1.00 96.69 150 GLY A N 1
ATOM 1215 C CA . GLY A 1 150 ? -6.729 -9.868 7.594 1.00 96.69 150 GLY A CA 1
ATOM 1216 C C . GLY A 1 150 ? -6.870 -9.406 6.144 1.00 96.69 150 GLY A C 1
ATOM 1217 O O . GLY A 1 150 ? -7.457 -10.122 5.334 1.00 96.69 150 GLY A O 1
ATOM 1218 N N . LEU A 1 151 ? -6.285 -8.254 5.804 1.00 97.50 151 LEU A N 1
ATOM 1219 C CA . LEU A 1 151 ? -6.266 -7.724 4.437 1.00 97.50 151 LEU A CA 1
ATOM 1220 C C . LEU A 1 151 ? -5.586 -8.706 3.476 1.00 97.50 151 LEU A C 1
ATOM 1222 O O . LEU A 1 151 ? -6.134 -9.041 2.430 1.00 97.50 151 LEU A O 1
ATOM 1226 N N . TYR A 1 152 ? -4.419 -9.227 3.861 1.00 97.44 152 TYR A N 1
ATOM 1227 C CA . TYR A 1 152 ? -3.656 -10.158 3.035 1.00 97.44 152 TYR A CA 1
ATOM 1228 C C . TYR A 1 152 ? -4.433 -11.446 2.775 1.00 97.44 152 TYR A C 1
ATOM 1230 O O . TYR A 1 152 ? -4.540 -11.892 1.635 1.00 97.44 152 TYR A O 1
ATOM 1238 N N . ASN A 1 153 ? -5.018 -12.027 3.821 1.00 96.62 153 ASN A N 1
ATOM 1239 C CA . ASN A 1 153 ? -5.766 -13.270 3.705 1.00 96.62 153 ASN A CA 1
ATOM 1240 C C . ASN A 1 153 ? -7.016 -13.124 2.841 1.00 96.62 153 ASN A C 1
ATOM 1242 O O . ASN A 1 153 ? -7.375 -14.099 2.188 1.00 96.62 153 ASN A O 1
ATOM 1246 N N . LEU A 1 154 ? -7.654 -11.947 2.823 1.00 95.62 154 LEU A N 1
ATOM 1247 C CA . LEU A 1 154 ? -8.766 -11.650 1.917 1.00 95.62 154 LEU A CA 1
ATOM 1248 C C . LEU A 1 154 ? -8.309 -11.542 0.457 1.00 95.62 154 LEU A C 1
ATOM 1250 O O . LEU A 1 154 ? -9.053 -11.941 -0.432 1.00 95.62 154 LEU A O 1
ATOM 1254 N N . GLU A 1 155 ? -7.089 -11.063 0.210 1.00 94.88 155 GLU A N 1
ATOM 1255 C CA . GLU A 1 155 ? -6.561 -10.877 -1.145 1.00 94.88 155 GLU A CA 1
ATOM 1256 C C . GLU A 1 155 ? -5.977 -12.130 -1.787 1.00 94.88 155 GLU A C 1
ATOM 1258 O O . GLU A 1 155 ? -5.999 -12.263 -3.011 1.00 94.88 155 GLU A O 1
ATOM 1263 N N . VAL A 1 156 ? -5.453 -13.067 -0.998 1.00 94.62 156 VAL A N 1
ATOM 1264 C CA . VAL A 1 156 ? -4.848 -14.295 -1.544 1.00 94.62 156 VAL A CA 1
ATOM 1265 C C . VAL A 1 156 ? -5.859 -15.395 -1.856 1.00 94.62 156 VAL A C 1
ATOM 1267 O O . VAL A 1 156 ? -5.493 -16.396 -2.474 1.00 94.62 156 VAL A O 1
ATOM 1270 N N . VAL A 1 157 ? -7.129 -15.219 -1.480 1.00 93.25 157 VAL A N 1
ATOM 1271 C CA . VAL A 1 157 ? -8.223 -16.115 -1.871 1.00 93.25 157 VAL A CA 1
ATOM 1272 C C . VAL A 1 157 ? -9.219 -15.417 -2.790 1.00 93.25 157 VAL A C 1
ATOM 1274 O O . VAL A 1 157 ? -9.372 -14.200 -2.777 1.00 93.25 157 VAL A O 1
ATOM 1277 N N . ASN A 1 158 ? -9.902 -16.196 -3.619 1.00 88.25 158 ASN A N 1
ATOM 1278 C CA . ASN A 1 158 ? -11.027 -15.721 -4.412 1.00 88.25 158 ASN A CA 1
ATOM 1279 C C . ASN A 1 158 ? -12.344 -15.815 -3.623 1.00 88.25 158 ASN A C 1
ATOM 1281 O O . ASN A 1 158 ? -12.388 -16.264 -2.477 1.00 88.25 158 ASN A O 1
ATOM 1285 N N . GLU A 1 159 ? -13.448 -15.427 -4.261 1.00 85.38 159 GLU A N 1
ATOM 1286 C CA . GLU A 1 159 ? -14.773 -15.433 -3.634 1.00 85.38 159 GLU A CA 1
ATOM 1287 C C . GLU A 1 159 ? -15.228 -16.818 -3.159 1.00 85.38 159 GLU A C 1
ATOM 1289 O O . GLU A 1 159 ? -15.996 -16.912 -2.205 1.00 85.38 159 GLU A O 1
ATOM 1294 N N . ASN A 1 160 ? -14.697 -17.875 -3.779 1.00 88.00 160 ASN A N 1
ATOM 1295 C CA . ASN A 1 160 ? -14.972 -19.273 -3.456 1.00 88.00 160 ASN A CA 1
ATOM 1296 C C . ASN A 1 160 ? -14.007 -19.841 -2.397 1.00 88.00 160 ASN A C 1
ATOM 1298 O O . ASN A 1 160 ? -14.028 -21.043 -2.134 1.00 88.00 160 ASN A O 1
ATOM 1302 N N . GLY A 1 161 ? -13.122 -19.015 -1.829 1.00 86.88 161 GLY A N 1
ATOM 1303 C CA . GLY A 1 161 ? -12.108 -19.437 -0.861 1.00 86.88 161 GLY A CA 1
ATOM 1304 C C . GLY A 1 161 ? -10.944 -20.227 -1.467 1.00 86.88 161 GLY A C 1
ATOM 1305 O O . GLY A 1 161 ? -10.162 -20.824 -0.732 1.00 86.88 161 GLY A O 1
ATOM 1306 N N . GLN A 1 162 ? -10.811 -20.257 -2.795 1.00 90.94 162 GLN A N 1
ATOM 1307 C CA . GLN A 1 162 ? -9.692 -20.915 -3.470 1.00 90.94 162 GLN A CA 1
ATOM 1308 C C . GLN A 1 162 ? -8.510 -19.951 -3.640 1.00 90.94 162 GLN A C 1
ATOM 1310 O O . GLN A 1 162 ? -8.733 -18.747 -3.779 1.00 90.94 162 GLN A O 1
ATOM 1315 N N . PRO A 1 163 ? -7.262 -20.452 -3.693 1.00 92.56 163 PRO A N 1
ATOM 1316 C CA . PRO A 1 163 ? -6.092 -19.606 -3.906 1.00 92.56 163 PRO A CA 1
ATOM 1317 C C . PRO A 1 163 ? -6.195 -18.778 -5.194 1.00 92.56 163 PRO A C 1
ATOM 1319 O O . PRO A 1 163 ? -6.427 -19.317 -6.279 1.00 92.56 163 PRO A O 1
ATOM 1322 N N . LYS A 1 164 ? -6.005 -17.463 -5.074 1.00 92.62 164 LYS A N 1
ATOM 1323 C CA . LYS A 1 164 ? -6.011 -16.510 -6.189 1.00 92.62 164 LYS A CA 1
ATOM 1324 C C . LYS A 1 164 ? -4.663 -16.557 -6.915 1.00 92.62 164 LYS A C 1
ATOM 1326 O O . LYS A 1 164 ? -3.606 -16.549 -6.284 1.00 92.62 164 LYS A O 1
ATOM 1331 N N . VAL A 1 165 ? -4.704 -16.582 -8.246 1.00 91.25 165 VAL A N 1
ATOM 1332 C CA . VAL A 1 165 ? -3.527 -16.462 -9.119 1.00 91.25 165 VAL A CA 1
ATOM 1333 C C . VAL A 1 165 ? -3.794 -15.341 -10.109 1.00 91.25 165 VAL A C 1
ATOM 1335 O O . VAL A 1 165 ? -4.805 -15.364 -10.809 1.00 91.25 165 VAL A O 1
ATOM 1338 N N . VAL A 1 166 ? -2.896 -14.363 -10.168 1.00 90.19 166 VAL A N 1
ATOM 1339 C CA . VAL A 1 166 ? -2.931 -13.301 -11.176 1.00 90.19 166 VAL A CA 1
ATOM 1340 C C . VAL A 1 166 ? -1.953 -13.689 -12.271 1.00 90.19 166 VAL A C 1
ATOM 1342 O O . VAL A 1 166 ? -0.770 -13.865 -12.004 1.00 90.19 166 VAL A O 1
ATOM 1345 N N . SER A 1 167 ? -2.429 -13.850 -13.500 1.00 90.81 167 SER A N 1
ATOM 1346 C CA . SER A 1 167 ? -1.578 -14.237 -14.624 1.00 90.81 167 SER A CA 1
ATOM 1347 C C . SER A 1 167 ? -1.730 -13.268 -15.779 1.00 90.81 167 SER A C 1
ATOM 1349 O O . SER A 1 167 ? -2.855 -12.949 -16.165 1.00 90.81 167 SER A O 1
ATOM 1351 N N . PHE A 1 168 ? -0.618 -12.875 -16.387 1.00 89.44 168 PHE A N 1
ATOM 1352 C CA . PHE A 1 168 ? -0.634 -12.169 -17.660 1.00 89.44 168 PHE A CA 1
ATOM 1353 C C . PHE A 1 168 ? 0.273 -12.866 -18.667 1.00 89.44 168 PHE A C 1
ATOM 1355 O O . PHE A 1 168 ? 1.207 -13.594 -18.325 1.00 89.44 168 PHE A O 1
ATOM 1362 N N . ARG A 1 169 ? -0.029 -12.656 -19.944 1.00 87.31 169 ARG A N 1
ATOM 1363 C CA . ARG A 1 169 ? 0.734 -13.223 -21.048 1.00 87.31 169 ARG A CA 1
ATOM 1364 C C . ARG A 1 169 ? 1.718 -12.187 -21.560 1.00 87.31 169 ARG A C 1
ATOM 1366 O O . ARG A 1 169 ? 1.309 -11.077 -21.889 1.00 87.31 169 ARG A O 1
ATOM 1373 N N . LEU A 1 170 ? 2.987 -12.567 -21.689 1.00 86.06 170 LEU A N 1
ATOM 1374 C CA . LEU A 1 170 ? 3.967 -11.704 -22.341 1.00 86.06 170 LEU A CA 1
ATOM 1375 C C . LEU A 1 170 ? 3.580 -11.492 -23.816 1.00 86.06 170 LEU A C 1
ATOM 1377 O O . LEU A 1 170 ? 3.383 -12.481 -24.537 1.00 86.06 170 LEU A O 1
ATOM 1381 N N . PRO A 1 171 ? 3.450 -10.233 -24.280 1.00 83.88 171 PRO A N 1
ATOM 1382 C CA . PRO A 1 171 ? 3.224 -9.948 -25.690 1.00 83.88 171 PRO A CA 1
ATOM 1383 C C . PRO A 1 171 ? 4.376 -10.484 -26.547 1.00 83.88 171 PRO A C 1
ATOM 1385 O O . PRO A 1 171 ? 5.537 -10.443 -26.145 1.00 83.88 171 PRO A O 1
ATOM 1388 N N . SER A 1 172 ? 4.061 -10.973 -27.748 1.00 79.12 172 SER A N 1
ATOM 1389 C CA . SER A 1 172 ? 5.057 -11.453 -28.708 1.00 79.12 172 SER A CA 1
ATOM 1390 C C . SER A 1 172 ? 4.896 -10.721 -30.031 1.00 79.12 172 SER A C 1
ATOM 1392 O O . SER A 1 172 ? 3.807 -10.720 -30.597 1.00 79.12 172 SER A O 1
ATOM 1394 N N . LEU A 1 173 ? 5.988 -10.157 -30.554 1.00 79.69 173 LEU A N 1
ATOM 1395 C CA . LEU A 1 173 ? 6.006 -9.528 -31.881 1.00 79.69 173 LEU A CA 1
ATOM 1396 C C . LEU A 1 173 ? 5.771 -10.536 -33.018 1.00 79.69 173 LEU A C 1
ATOM 1398 O O . LEU A 1 173 ? 5.345 -10.141 -34.103 1.00 79.69 173 LEU A O 1
ATOM 1402 N N . ALA A 1 174 ? 6.010 -11.831 -32.770 1.00 78.69 174 ALA A N 1
ATOM 1403 C CA . ALA A 1 174 ? 5.731 -12.901 -33.727 1.00 78.69 174 ALA A CA 1
ATOM 1404 C C . ALA A 1 174 ? 4.222 -13.134 -33.924 1.00 78.69 174 ALA A C 1
ATOM 1406 O O . ALA A 1 174 ? 3.807 -13.630 -34.971 1.00 78.69 174 ALA A O 1
ATOM 1407 N N . GLN A 1 175 ? 3.395 -12.744 -32.948 1.00 79.38 175 GLN A N 1
ATOM 1408 C CA . GLN A 1 175 ? 1.943 -12.784 -33.058 1.00 79.38 175 GLN A CA 1
ATOM 1409 C C . GLN A 1 175 ? 1.405 -11.398 -33.434 1.00 79.38 175 GLN A C 1
ATOM 1411 O O . GLN A 1 175 ? 1.826 -10.390 -32.871 1.00 79.38 175 GLN A O 1
ATOM 1416 N N . ALA A 1 176 ? 0.458 -11.346 -34.375 1.00 84.69 176 ALA A N 1
ATOM 1417 C CA . ALA A 1 176 ? -0.250 -10.108 -34.685 1.00 84.69 176 ALA A CA 1
ATOM 1418 C C . ALA A 1 176 ? -0.984 -9.590 -33.436 1.00 84.69 176 ALA A C 1
ATOM 1420 O O . ALA A 1 176 ? -1.551 -10.372 -32.665 1.00 84.69 176 ALA A O 1
ATOM 1421 N N . SER A 1 177 ? -0.967 -8.277 -33.242 1.00 85.88 177 SER A N 1
ATOM 1422 C CA . SER A 1 177 ? -1.651 -7.598 -32.145 1.00 85.88 177 SER A CA 1
ATOM 1423 C C . SER A 1 177 ? -2.572 -6.508 -32.690 1.00 85.88 177 SER A C 1
ATOM 1425 O O . SER A 1 177 ? -2.595 -6.245 -33.889 1.00 85.88 177 SER A O 1
ATOM 1427 N N . ILE A 1 178 ? -3.308 -5.832 -31.807 1.00 91.12 178 ILE A N 1
ATOM 1428 C CA . ILE A 1 178 ? -4.107 -4.658 -32.188 1.00 91.12 178 ILE A CA 1
ATOM 1429 C C . ILE A 1 178 ? -3.252 -3.481 -32.698 1.00 91.12 178 ILE A C 1
ATOM 1431 O O . ILE A 1 178 ? -3.799 -2.557 -33.290 1.00 91.12 178 ILE A O 1
ATOM 1435 N N . TYR A 1 179 ? -1.931 -3.505 -32.473 1.00 90.12 179 TYR A N 1
ATOM 1436 C CA . TYR A 1 179 ? -1.000 -2.440 -32.866 1.00 90.12 179 TYR A CA 1
ATOM 1437 C C . TYR A 1 179 ? -0.165 -2.775 -34.106 1.00 90.12 179 TYR A C 1
ATOM 1439 O O . TYR A 1 179 ? 0.424 -1.872 -34.699 1.00 90.12 179 TYR A O 1
ATOM 1447 N N . HIS A 1 180 ? -0.063 -4.052 -34.493 1.00 86.62 180 HIS A N 1
ATOM 1448 C CA . HIS A 1 180 ? 0.789 -4.466 -35.609 1.00 86.62 180 HIS A CA 1
ATOM 1449 C C . HIS A 1 180 ? 0.349 -5.788 -36.242 1.00 86.62 180 HIS A C 1
ATOM 1451 O O . HIS A 1 180 ? -0.086 -6.720 -35.562 1.00 86.62 180 HIS A O 1
ATOM 1457 N N . GLU A 1 181 ? 0.556 -5.906 -37.552 1.00 83.75 181 GLU A N 1
ATOM 1458 C CA . GLU A 1 181 ? 0.434 -7.174 -38.273 1.00 83.75 181 GLU A CA 1
ATOM 1459 C C . GLU A 1 181 ? 1.750 -7.971 -38.213 1.00 83.75 181 GLU A C 1
ATOM 1461 O O . GLU A 1 181 ? 2.850 -7.411 -38.214 1.00 83.75 181 GLU A O 1
ATOM 1466 N N . SER A 1 182 ? 1.670 -9.304 -38.159 1.00 69.81 182 SER A N 1
ATOM 1467 C CA . SER A 1 182 ? 2.855 -10.162 -38.037 1.00 69.81 182 SER A CA 1
ATOM 1468 C C . SER A 1 182 ? 3.609 -10.286 -39.371 1.00 69.81 182 SER A C 1
ATOM 1470 O O . SER A 1 182 ? 3.254 -11.113 -40.212 1.00 69.81 182 SER A O 1
ATOM 1472 N N . ALA A 1 183 ? 4.688 -9.522 -39.554 1.00 62.62 183 ALA A N 1
ATOM 1473 C CA . ALA A 1 183 ? 5.562 -9.628 -40.733 1.00 62.62 183 ALA A CA 1
ATOM 1474 C C . ALA A 1 183 ? 6.668 -10.702 -40.597 1.00 62.62 183 ALA A C 1
ATOM 1476 O O . ALA A 1 183 ? 7.362 -11.019 -41.562 1.00 62.62 183 ALA A O 1
ATOM 1477 N N . LEU A 1 184 ? 6.850 -11.277 -39.402 1.00 61.53 184 LEU A N 1
ATOM 1478 C CA . LEU A 1 184 ? 8.032 -12.063 -39.031 1.00 61.53 184 LEU A CA 1
ATOM 1479 C C . LEU A 1 184 ? 7.694 -13.521 -38.677 1.00 61.53 184 LEU A C 1
ATOM 1481 O O . LEU A 1 184 ? 8.014 -13.992 -37.590 1.00 61.53 184 LEU A O 1
ATOM 1485 N N . ARG A 1 185 ? 7.122 -14.280 -39.627 1.00 56.84 185 ARG A N 1
ATOM 1486 C CA . ARG A 1 185 ? 6.887 -15.740 -39.482 1.00 56.84 185 ARG A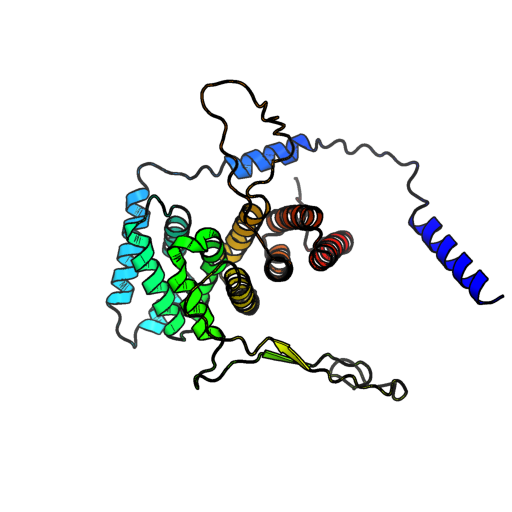 CA 1
ATOM 1487 C C . ARG A 1 185 ? 8.156 -16.570 -39.192 1.00 56.84 185 ARG A C 1
ATOM 1489 O O . ARG A 1 185 ? 8.042 -17.757 -38.933 1.00 56.84 185 ARG A O 1
ATOM 1496 N N . ARG A 1 186 ? 9.351 -15.969 -39.270 1.00 57.97 186 ARG A N 1
ATOM 1497 C CA . ARG A 1 186 ? 10.660 -16.635 -39.124 1.00 57.97 186 ARG A CA 1
ATOM 1498 C C . ARG A 1 186 ? 11.231 -16.631 -37.699 1.00 57.97 186 ARG A C 1
ATOM 1500 O O . ARG A 1 186 ? 12.279 -17.233 -37.498 1.00 57.97 186 ARG A O 1
ATOM 1507 N N . LEU A 1 187 ? 10.592 -15.971 -36.730 1.00 58.31 187 LEU A N 1
ATOM 1508 C CA . LEU A 1 187 ? 10.964 -16.085 -35.313 1.00 58.31 187 LEU A CA 1
ATOM 1509 C C . LEU A 1 187 ? 10.083 -17.175 -34.670 1.00 58.31 187 LEU A C 1
ATOM 1511 O O . LEU A 1 187 ? 9.061 -16.885 -34.057 1.00 58.31 187 LEU A O 1
ATOM 1515 N N . GLU A 1 188 ? 10.432 -18.443 -34.895 1.00 58.72 188 GLU A N 1
ATOM 1516 C CA . GLU A 1 188 ? 9.618 -19.638 -34.581 1.00 58.72 188 GLU A CA 1
ATOM 1517 C C . GLU A 1 188 ? 9.478 -19.996 -33.088 1.00 58.72 188 GLU A C 1
ATOM 1519 O O . GLU A 1 188 ? 9.097 -21.111 -32.748 1.00 58.72 188 GLU A O 1
ATOM 1524 N N . GLU A 1 189 ? 9.663 -19.055 -32.167 1.00 59.19 189 GLU A N 1
ATOM 1525 C CA . GLU A 1 189 ? 9.328 -19.283 -30.760 1.00 59.19 189 GLU A CA 1
ATOM 1526 C C . GLU A 1 189 ? 8.379 -18.192 -30.269 1.00 59.19 189 GLU A C 1
ATOM 1528 O O . GLU A 1 189 ? 8.765 -17.190 -29.663 1.00 59.19 189 GLU A O 1
ATOM 1533 N N . CYS A 1 190 ? 7.085 -18.407 -30.528 1.00 58.34 190 CYS A N 1
ATOM 1534 C CA . CYS A 1 1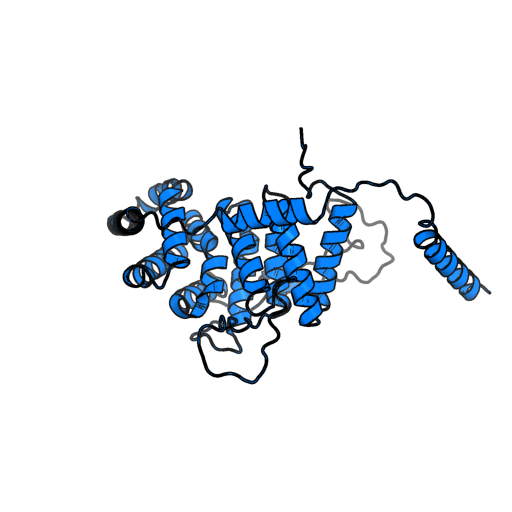90 ? 6.009 -17.731 -29.812 1.00 58.34 190 CYS A CA 1
ATOM 1535 C C . CYS A 1 190 ? 6.122 -18.099 -28.331 1.00 58.34 190 CYS A C 1
ATOM 1537 O O . CYS A 1 190 ? 5.512 -19.060 -27.866 1.00 58.34 190 CYS A O 1
ATOM 1539 N N . ASN A 1 191 ? 6.916 -17.346 -27.577 1.00 60.69 191 ASN A N 1
ATOM 1540 C CA . ASN A 1 191 ? 7.043 -17.559 -26.149 1.00 60.69 191 ASN A CA 1
ATOM 1541 C C . ASN A 1 191 ? 5.785 -17.028 -25.455 1.00 60.69 191 ASN A C 1
ATOM 1543 O O . ASN A 1 191 ? 5.735 -15.895 -24.986 1.00 60.69 191 ASN A O 1
ATOM 1547 N N . THR A 1 192 ? 4.731 -17.841 -25.418 1.00 66.69 192 THR A N 1
ATOM 1548 C CA . THR A 1 192 ? 3.458 -17.528 -24.754 1.00 66.69 192 THR A CA 1
ATOM 1549 C C . THR A 1 192 ? 3.549 -17.743 -23.245 1.00 66.69 192 THR A C 1
ATOM 1551 O O . THR A 1 192 ? 2.591 -18.213 -22.630 1.00 66.69 192 THR A O 1
ATOM 1554 N N . LYS A 1 193 ? 4.715 -17.469 -22.646 1.00 74.38 193 LYS A N 1
ATOM 1555 C CA . LYS A 1 193 ? 4.933 -17.650 -21.213 1.00 74.38 193 LYS A CA 1
ATOM 1556 C C . LYS A 1 193 ? 3.909 -16.820 -20.452 1.00 74.38 193 LYS A C 1
ATOM 1558 O O . LYS A 1 193 ? 3.836 -15.598 -20.603 1.00 74.38 193 LYS A O 1
ATOM 1563 N N . LEU A 1 194 ? 3.111 -17.526 -19.661 1.00 83.19 194 LEU A N 1
ATOM 1564 C CA . LEU A 1 194 ? 2.267 -16.924 -18.648 1.00 83.19 194 LEU A CA 1
ATOM 1565 C C . LEU A 1 194 ? 3.163 -16.576 -17.467 1.00 83.19 194 LEU A C 1
ATOM 1567 O O . LEU A 1 194 ? 3.853 -17.439 -16.920 1.00 83.19 194 LEU A O 1
ATOM 1571 N N . VAL A 1 195 ? 3.183 -15.296 -17.124 1.00 86.81 195 VAL A N 1
ATOM 1572 C CA . VAL A 1 195 ? 3.794 -14.808 -15.896 1.00 86.81 195 VAL A CA 1
ATOM 1573 C C . VAL A 1 195 ? 2.707 -14.846 -14.841 1.00 86.81 195 VAL A C 1
ATOM 1575 O O . VAL A 1 195 ? 1.677 -14.190 -14.993 1.00 86.81 195 VAL A O 1
ATOM 1578 N N . ASN A 1 196 ? 2.938 -15.641 -13.802 1.00 89.06 196 ASN A N 1
ATOM 1579 C CA . ASN A 1 196 ? 1.990 -15.843 -12.718 1.00 89.06 196 ASN A CA 1
ATOM 1580 C C . ASN A 1 196 ? 2.505 -15.168 -11.449 1.00 89.06 196 ASN A C 1
ATOM 1582 O O . ASN A 1 196 ? 3.660 -15.340 -11.062 1.00 89.06 196 ASN A O 1
ATOM 1586 N N . TRP A 1 197 ? 1.610 -14.460 -10.782 1.00 89.62 197 TRP A N 1
ATOM 1587 C CA . TRP A 1 197 ? 1.736 -14.006 -9.414 1.00 89.62 197 TRP A CA 1
ATOM 1588 C C . TRP A 1 197 ? 0.789 -14.846 -8.551 1.00 89.62 197 TRP A C 1
ATOM 1590 O O . TRP A 1 197 ? -0.417 -14.913 -8.801 1.00 89.62 197 TRP A O 1
ATOM 1600 N N . GLY A 1 198 ? 1.353 -15.533 -7.560 1.00 88.00 198 GLY A N 1
ATOM 1601 C CA . GLY A 1 198 ? 0.648 -16.540 -6.770 1.00 88.00 198 GLY A CA 1
ATOM 1602 C C . GLY A 1 198 ? 0.633 -17.942 -7.409 1.00 88.00 198 GLY A C 1
ATOM 1603 O O . GLY A 1 198 ? 1.258 -18.166 -8.449 1.00 88.00 198 GLY A O 1
ATOM 1604 N N . PRO A 1 199 ? -0.053 -18.912 -6.778 1.00 91.38 199 PRO A N 1
ATOM 1605 C CA . PRO A 1 199 ? -0.887 -18.746 -5.585 1.00 91.38 199 PRO A CA 1
ATOM 1606 C C . PRO A 1 199 ? -0.051 -18.476 -4.329 1.00 91.38 199 PRO A C 1
ATOM 1608 O O . PRO A 1 199 ? 0.969 -19.126 -4.099 1.00 91.38 199 PRO A O 1
ATOM 1611 N N . LEU A 1 200 ? -0.478 -17.505 -3.520 1.00 93.50 200 LEU A N 1
ATOM 1612 C CA . LEU A 1 200 ? 0.153 -17.194 -2.236 1.00 93.50 200 LEU A CA 1
ATOM 1613 C C . LEU A 1 200 ? -0.626 -17.869 -1.093 1.00 93.50 200 LEU A C 1
ATOM 1615 O O . LEU A 1 200 ? -1.856 -17.858 -1.115 1.00 93.50 200 LEU A O 1
ATOM 1619 N N . PRO A 1 201 ? 0.050 -18.478 -0.101 1.00 94.06 201 PRO A N 1
ATOM 1620 C CA . PRO A 1 201 ? -0.630 -19.141 1.007 1.00 94.06 201 PRO A CA 1
ATOM 1621 C C . PRO A 1 201 ? -1.192 -18.121 2.000 1.00 94.06 201 PRO A C 1
ATOM 1623 O O . PRO A 1 201 ? -0.573 -17.083 2.238 1.00 94.06 201 PRO A O 1
ATOM 1626 N N . GLN A 1 202 ? -2.317 -18.444 2.635 1.00 95.75 202 GLN A N 1
ATOM 1627 C CA . GLN A 1 202 ? -2.808 -17.683 3.785 1.00 95.75 202 GLN A CA 1
ATOM 1628 C C . GLN A 1 202 ? -1.820 -17.757 4.957 1.00 95.75 202 GLN A C 1
ATOM 1630 O O . GLN A 1 202 ? -1.030 -18.697 5.078 1.00 95.75 202 GLN A O 1
ATOM 1635 N N . VAL A 1 203 ? -1.848 -16.736 5.808 1.00 96.44 203 VAL A N 1
ATOM 1636 C CA . VAL A 1 203 ? -0.932 -16.570 6.939 1.00 96.44 203 VAL A CA 1
ATOM 1637 C C . VAL A 1 203 ? -1.738 -16.311 8.205 1.00 96.44 203 VAL A C 1
ATOM 1639 O O . VAL A 1 203 ? -2.628 -15.471 8.207 1.00 96.44 203 VAL A O 1
ATOM 1642 N N . GLU A 1 204 ? -1.409 -17.001 9.293 1.00 95.00 204 GLU A N 1
ATOM 1643 C CA . GLU A 1 204 ? -2.072 -16.801 10.592 1.00 95.00 204 GLU A CA 1
ATOM 1644 C C . GLU A 1 204 ? -1.326 -15.809 11.497 1.00 95.00 204 GLU A C 1
ATOM 1646 O O . GLU A 1 204 ? -1.951 -15.122 12.296 1.00 95.00 204 GLU A O 1
ATOM 1651 N N . VAL A 1 205 ? 0.006 -15.724 11.373 1.00 95.00 205 VAL A N 1
ATOM 1652 C CA . VAL A 1 205 ? 0.881 -14.899 12.227 1.00 95.00 205 VAL A CA 1
ATOM 1653 C C . VAL A 1 205 ? 2.006 -14.284 11.391 1.00 95.00 205 VAL A C 1
ATOM 1655 O O . VAL A 1 205 ? 2.613 -14.988 10.569 1.00 95.00 205 VAL A O 1
ATOM 1658 N N . LEU A 1 206 ? 2.341 -13.004 11.607 1.00 94.31 206 LEU A N 1
ATOM 1659 C CA . LEU A 1 206 ? 3.534 -12.415 11.002 1.00 94.31 206 LEU A CA 1
ATOM 1660 C C . LEU A 1 206 ? 4.776 -12.754 11.823 1.00 94.31 206 LEU A C 1
ATOM 1662 O O . LEU A 1 206 ? 4.851 -12.645 13.041 1.00 94.31 206 LEU A O 1
ATOM 1666 N N . ASN A 1 207 ? 5.819 -13.142 11.112 1.00 93.56 207 ASN A N 1
ATOM 1667 C CA . ASN A 1 207 ? 7.140 -13.387 11.652 1.00 93.56 207 ASN A CA 1
ATOM 1668 C C . ASN A 1 207 ? 8.190 -12.741 10.743 1.00 93.56 207 ASN A C 1
ATOM 1670 O O . ASN A 1 207 ? 7.895 -12.210 9.670 1.00 93.56 207 ASN A O 1
ATOM 1674 N N . ALA A 1 208 ? 9.452 -12.779 11.163 1.00 91.31 208 ALA A N 1
ATOM 1675 C CA . ALA A 1 208 ? 10.530 -12.141 10.413 1.00 91.31 208 ALA A CA 1
ATOM 1676 C C . ALA A 1 208 ? 10.691 -12.678 8.974 1.00 91.31 208 ALA A C 1
ATOM 1678 O O . ALA A 1 208 ? 11.167 -11.938 8.114 1.00 91.31 208 ALA A O 1
ATOM 1679 N N . GLN A 1 209 ? 10.282 -13.924 8.709 1.00 92.31 209 GLN A N 1
ATOM 1680 C CA . GLN A 1 209 ? 10.442 -14.600 7.420 1.00 92.31 209 GLN A CA 1
ATOM 1681 C C . GLN A 1 209 ? 9.313 -14.280 6.428 1.00 92.31 209 GLN A C 1
ATOM 1683 O O . GLN A 1 209 ? 9.568 -14.186 5.225 1.00 92.31 209 GLN A O 1
ATOM 1688 N N . ASN A 1 210 ? 8.071 -14.129 6.900 1.00 94.81 210 ASN A N 1
ATOM 1689 C CA . ASN A 1 210 ? 6.908 -13.896 6.036 1.00 94.81 210 ASN A CA 1
ATOM 1690 C C . ASN A 1 210 ? 6.463 -12.426 5.973 1.00 94.81 210 ASN A C 1
ATOM 1692 O O . ASN A 1 210 ? 5.868 -12.046 4.967 1.00 94.81 210 ASN A O 1
ATOM 1696 N N . ARG A 1 211 ? 6.793 -11.584 6.967 1.00 94.31 211 ARG A N 1
ATOM 1697 C CA . ARG A 1 211 ? 6.262 -10.211 7.075 1.00 94.31 211 ARG A CA 1
ATOM 1698 C C . ARG A 1 211 ? 6.473 -9.381 5.813 1.00 94.31 211 ARG A C 1
ATOM 1700 O O . ARG A 1 211 ? 5.533 -8.770 5.329 1.00 94.31 211 ARG A O 1
ATOM 1707 N N . LEU A 1 212 ? 7.674 -9.424 5.230 1.00 95.00 212 LEU A N 1
ATOM 1708 C CA . LEU A 1 212 ? 7.971 -8.661 4.018 1.00 95.00 212 LEU A CA 1
ATOM 1709 C C . LEU A 1 212 ? 7.237 -9.232 2.804 1.00 95.00 212 LEU A C 1
ATOM 1711 O O . LEU A 1 212 ? 6.788 -8.460 1.977 1.00 95.00 212 LEU A O 1
ATOM 1715 N N . LYS A 1 213 ? 7.040 -10.555 2.717 1.00 95.56 213 LYS A N 1
ATOM 1716 C CA . LYS A 1 213 ? 6.265 -11.167 1.623 1.00 95.56 213 LYS A CA 1
ATOM 1717 C C . LYS A 1 213 ? 4.799 -10.738 1.672 1.00 95.56 213 LYS A C 1
ATOM 1719 O O . LYS A 1 213 ? 4.231 -10.412 0.637 1.00 95.56 213 LYS A O 1
ATOM 1724 N N . VAL A 1 214 ? 4.220 -10.705 2.874 1.00 96.88 214 VAL A N 1
ATOM 1725 C CA . VAL A 1 214 ? 2.854 -10.219 3.110 1.00 96.88 214 VAL A CA 1
ATOM 1726 C C . VAL A 1 214 ? 2.740 -8.742 2.734 1.00 96.88 214 VAL A C 1
ATOM 1728 O O . VAL A 1 214 ? 1.864 -8.374 1.960 1.00 96.88 214 VAL A O 1
ATOM 1731 N N . MET A 1 215 ? 3.662 -7.903 3.213 1.00 96.56 215 MET A N 1
ATOM 1732 C CA . MET A 1 215 ? 3.672 -6.470 2.904 1.00 96.56 215 MET A CA 1
ATOM 1733 C C . MET A 1 215 ? 3.874 -6.194 1.408 1.00 96.56 215 MET A C 1
ATOM 1735 O O . MET A 1 215 ? 3.185 -5.343 0.859 1.00 96.56 215 MET A O 1
ATOM 1739 N N . THR A 1 216 ? 4.764 -6.929 0.732 1.00 97.38 216 THR A N 1
ATOM 1740 C CA . THR A 1 216 ? 4.947 -6.850 -0.726 1.00 97.38 216 THR A CA 1
ATOM 1741 C C . THR A 1 216 ? 3.662 -7.226 -1.461 1.00 97.38 216 THR A C 1
ATOM 1743 O O . THR A 1 216 ? 3.273 -6.530 -2.390 1.00 97.38 216 THR A O 1
ATOM 1746 N N . ALA A 1 217 ? 2.970 -8.287 -1.037 1.00 97.19 217 ALA A N 1
ATOM 1747 C CA . ALA A 1 217 ? 1.715 -8.692 -1.664 1.00 97.19 217 ALA A CA 1
ATOM 1748 C C . ALA A 1 217 ? 0.601 -7.650 -1.483 1.00 97.19 217 ALA A C 1
ATOM 1750 O O . ALA A 1 217 ? -0.156 -7.390 -2.413 1.00 97.19 217 ALA A O 1
ATOM 1751 N N . LEU A 1 218 ? 0.526 -7.018 -0.311 1.00 97.75 218 LEU A N 1
ATOM 1752 C CA . LEU A 1 218 ? -0.411 -5.924 -0.066 1.00 97.75 218 LEU A CA 1
ATOM 1753 C C . LEU A 1 218 ? -0.068 -4.677 -0.891 1.00 97.75 218 LEU A C 1
ATOM 1755 O O . LEU A 1 218 ? -0.971 -4.057 -1.445 1.00 97.75 218 LEU A O 1
ATOM 1759 N N . LEU A 1 219 ? 1.217 -4.329 -1.029 1.00 97.75 219 LEU A N 1
ATOM 1760 C CA . LEU A 1 219 ? 1.638 -3.236 -1.911 1.00 97.75 219 LEU A CA 1
ATOM 1761 C C . LEU A 1 219 ? 1.302 -3.517 -3.376 1.00 97.75 219 LEU A C 1
ATOM 1763 O O . LEU A 1 219 ? 0.856 -2.613 -4.070 1.00 97.75 219 LEU A O 1
ATOM 1767 N N . PHE A 1 220 ? 1.436 -4.762 -3.832 1.00 96.88 220 PHE A N 1
ATOM 1768 C CA . PHE A 1 220 ? 1.005 -5.154 -5.173 1.00 96.88 220 PHE A CA 1
ATOM 1769 C C . PHE A 1 220 ? -0.498 -4.902 -5.392 1.00 96.88 220 PHE A C 1
ATOM 1771 O O . PHE A 1 220 ? -0.901 -4.430 -6.454 1.00 96.88 220 PHE A O 1
ATOM 1778 N N . VAL A 1 221 ? -1.336 -5.172 -4.386 1.00 96.12 221 VAL A N 1
ATOM 1779 C CA . VAL A 1 221 ? -2.782 -4.881 -4.434 1.00 96.12 221 VAL A CA 1
ATOM 1780 C C . VAL A 1 221 ? -3.044 -3.374 -4.426 1.00 96.12 221 VAL A C 1
ATOM 1782 O O . VAL A 1 221 ? -3.829 -2.884 -5.234 1.00 96.12 221 VAL A O 1
ATOM 1785 N N . TYR A 1 222 ? -2.345 -2.625 -3.574 1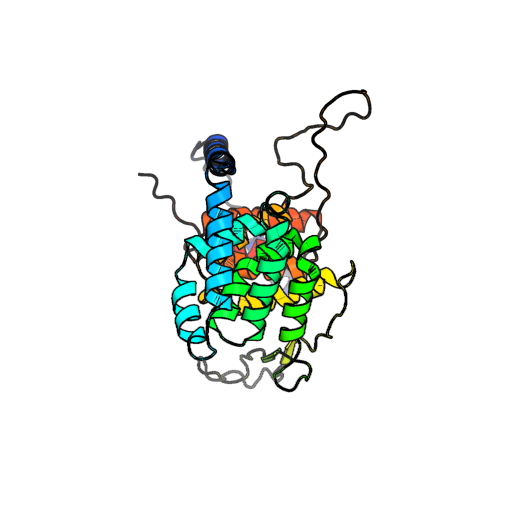.00 97.81 222 TYR A N 1
ATOM 1786 C CA . TYR A 1 222 ? -2.401 -1.161 -3.544 1.00 97.81 222 TYR A CA 1
ATOM 1787 C C . TYR A 1 222 ? -2.022 -0.541 -4.895 1.00 97.81 222 TYR A C 1
ATOM 1789 O O . TYR A 1 222 ? -2.734 0.325 -5.401 1.00 97.81 222 TYR A O 1
ATOM 1797 N N . ASN A 1 223 ? -0.964 -1.049 -5.530 1.00 97.38 223 ASN A N 1
ATOM 1798 C CA . ASN A 1 223 ? -0.474 -0.573 -6.820 1.00 97.38 223 ASN A CA 1
ATOM 1799 C C . ASN A 1 223 ? -1.499 -0.743 -7.953 1.00 97.38 223 ASN A C 1
ATOM 1801 O O . ASN A 1 223 ? -1.521 0.054 -8.887 1.00 97.38 223 ASN A O 1
ATOM 1805 N N . GLN A 1 224 ? -2.402 -1.724 -7.861 1.00 94.94 224 GLN A N 1
ATOM 1806 C CA . GLN A 1 224 ? -3.487 -1.895 -8.837 1.00 94.94 224 GLN A CA 1
ATOM 1807 C C . GLN A 1 224 ? -4.583 -0.829 -8.730 1.00 94.94 224 GLN A C 1
ATOM 1809 O O . GLN A 1 224 ? -5.376 -0.686 -9.656 1.00 94.94 224 GLN A O 1
ATOM 1814 N N . GLN A 1 225 ? -4.645 -0.099 -7.615 1.00 95.75 225 GLN A N 1
ATOM 1815 C CA . GLN A 1 225 ? -5.685 0.891 -7.341 1.00 95.75 225 GLN A CA 1
ATOM 1816 C C . GLN A 1 225 ? -5.169 2.335 -7.398 1.00 95.75 225 GLN A C 1
ATOM 1818 O O . GLN A 1 225 ? -5.966 3.246 -7.215 1.00 95.75 225 GLN A O 1
ATOM 1823 N N . LEU A 1 226 ? -3.877 2.568 -7.679 1.00 95.25 226 LEU A N 1
ATOM 1824 C CA . LEU A 1 226 ? -3.219 3.886 -7.581 1.00 95.25 226 LEU A CA 1
ATOM 1825 C C . LEU A 1 226 ? -3.993 5.037 -8.230 1.00 95.25 226 LEU A C 1
ATOM 1827 O O . LEU A 1 226 ? -4.119 6.099 -7.629 1.00 95.25 226 LEU A O 1
ATOM 1831 N N . SER A 1 227 ? -4.539 4.827 -9.429 1.00 95.12 227 SER A N 1
ATOM 1832 C CA . SER A 1 227 ? -5.284 5.858 -10.165 1.00 95.12 227 SER A CA 1
ATOM 1833 C C . SER A 1 227 ? -6.650 6.199 -9.568 1.00 95.12 227 SER A C 1
ATOM 1835 O O . SER A 1 227 ? -7.262 7.177 -9.983 1.00 95.12 227 SER A O 1
ATOM 1837 N N . LEU A 1 228 ? -7.152 5.368 -8.656 1.00 94.25 228 LEU A N 1
ATOM 1838 C CA . LEU A 1 228 ? -8.450 5.503 -7.995 1.00 94.25 228 LEU A CA 1
ATOM 1839 C C . LEU A 1 228 ? -8.313 5.887 -6.516 1.00 94.25 228 LEU A C 1
ATOM 1841 O O . LEU A 1 228 ? -9.321 6.053 -5.837 1.00 94.25 228 LEU A O 1
ATOM 1845 N N . LEU A 1 229 ? -7.089 5.976 -5.991 1.00 93.06 229 LEU A N 1
ATOM 1846 C CA . LEU A 1 229 ? -6.850 6.413 -4.621 1.00 93.06 229 LEU A CA 1
ATOM 1847 C C . LEU A 1 229 ? -6.846 7.941 -4.541 1.00 93.06 229 LEU A C 1
ATOM 1849 O O . LEU A 1 229 ? -6.444 8.637 -5.474 1.00 93.06 229 LEU A O 1
ATOM 1853 N N . HIS A 1 230 ? -7.240 8.467 -3.383 1.00 90.25 230 HIS A N 1
ATOM 1854 C CA . HIS A 1 230 ? -7.159 9.896 -3.117 1.00 90.25 230 HIS A CA 1
ATOM 1855 C C . HIS A 1 230 ? -5.697 10.382 -3.154 1.00 90.25 230 HIS A C 1
ATOM 1857 O O . HIS A 1 230 ? -4.783 9.677 -2.720 1.00 90.25 230 HIS A O 1
ATOM 1863 N N . LYS A 1 231 ? -5.457 11.618 -3.617 1.00 90.38 231 LYS A N 1
ATOM 1864 C CA . LYS A 1 231 ? -4.096 12.176 -3.781 1.00 90.38 231 LYS A CA 1
ATOM 1865 C C . LYS A 1 231 ? -3.275 12.174 -2.488 1.00 90.38 231 LYS A C 1
ATOM 1867 O O . LYS A 1 231 ? -2.068 11.955 -2.533 1.00 90.38 231 LYS A O 1
ATOM 1872 N N . SER A 1 232 ? -3.924 12.341 -1.333 1.00 90.50 232 SER A N 1
ATOM 1873 C CA . SER A 1 232 ? -3.251 12.247 -0.027 1.00 90.50 232 SER A CA 1
ATOM 1874 C C . SER A 1 232 ? -2.574 10.888 0.195 1.00 90.50 232 SER A C 1
ATOM 1876 O O . SER A 1 232 ? -1.558 10.830 0.883 1.00 90.50 232 SER A O 1
ATOM 1878 N N . ALA A 1 233 ? -3.068 9.804 -0.412 1.00 94.69 233 ALA A N 1
ATOM 1879 C CA . ALA A 1 233 ? -2.444 8.484 -0.343 1.00 94.69 233 ALA A CA 1
ATOM 1880 C C . ALA A 1 233 ? -1.056 8.467 -0.997 1.00 94.69 233 ALA A C 1
ATOM 1882 O O . ALA A 1 233 ? -0.135 7.857 -0.457 1.00 94.69 233 ALA A O 1
ATOM 1883 N N . LEU A 1 234 ? -0.894 9.159 -2.131 1.00 95.19 234 LEU A N 1
ATOM 1884 C CA . LEU A 1 234 ? 0.379 9.260 -2.852 1.00 95.19 234 LEU A CA 1
ATOM 1885 C C . LEU A 1 234 ? 1.395 10.084 -2.057 1.00 95.19 234 LEU A C 1
ATOM 1887 O O . LEU A 1 234 ? 2.562 9.709 -1.946 1.00 95.19 234 LEU A O 1
ATOM 1891 N N . GLU A 1 235 ? 0.939 11.170 -1.434 1.00 94.06 235 GLU A N 1
ATOM 1892 C CA . GLU A 1 235 ? 1.772 11.978 -0.546 1.00 94.06 235 GLU A CA 1
ATOM 1893 C C . GLU A 1 235 ? 2.302 11.151 0.638 1.00 94.06 235 GLU A C 1
ATOM 1895 O O . GLU A 1 235 ? 3.504 11.154 0.925 1.00 94.06 235 GLU A O 1
ATOM 1900 N N . HIS A 1 236 ? 1.420 10.400 1.309 1.00 94.69 236 HIS A N 1
ATOM 1901 C CA . HIS A 1 236 ? 1.802 9.541 2.431 1.00 94.69 236 HIS A CA 1
ATOM 1902 C C . HIS A 1 236 ? 2.667 8.363 1.980 1.00 94.69 236 HIS A C 1
ATOM 1904 O O . HIS A 1 236 ? 3.615 8.019 2.685 1.00 94.69 236 HIS A O 1
ATOM 1910 N N . LEU A 1 237 ? 2.424 7.789 0.797 1.00 97.56 237 LEU A N 1
ATOM 1911 C CA . LEU A 1 237 ? 3.298 6.781 0.198 1.00 97.56 237 LEU A CA 1
ATOM 1912 C C . LEU A 1 237 ? 4.733 7.308 0.069 1.00 97.56 237 LEU A C 1
ATOM 1914 O O . LEU A 1 237 ? 5.665 6.647 0.531 1.00 97.56 237 LEU A O 1
ATOM 1918 N N . CYS A 1 238 ? 4.915 8.500 -0.503 1.00 97.31 238 CYS A N 1
ATOM 1919 C CA . CYS A 1 238 ? 6.222 9.142 -0.636 1.00 97.31 238 CYS A CA 1
ATOM 1920 C C . CYS A 1 238 ? 6.876 9.379 0.735 1.00 97.31 238 CYS A C 1
ATOM 1922 O O . CYS A 1 238 ? 7.989 8.909 0.987 1.00 97.31 238 CYS A O 1
ATOM 1924 N N . LYS A 1 239 ? 6.161 10.028 1.664 1.00 95.31 239 LYS A N 1
ATOM 1925 C CA . LYS A 1 239 ? 6.654 10.324 3.022 1.00 95.31 239 LYS A CA 1
ATOM 1926 C C . LYS A 1 239 ? 7.079 9.065 3.776 1.00 95.31 239 LYS A C 1
ATOM 1928 O O . LYS A 1 239 ? 8.159 9.022 4.366 1.00 95.31 239 LYS A O 1
ATOM 1933 N N . VAL A 1 240 ? 6.234 8.039 3.770 1.00 95.19 240 VAL A N 1
ATOM 1934 C CA . VAL A 1 240 ? 6.496 6.775 4.462 1.00 95.19 240 VAL A CA 1
ATOM 1935 C C . VAL A 1 240 ? 7.659 6.030 3.818 1.00 95.19 240 VAL A C 1
ATOM 1937 O O . VAL A 1 240 ? 8.507 5.503 4.538 1.00 95.19 240 VAL A O 1
ATOM 1940 N N . THR A 1 241 ? 7.742 6.019 2.487 1.00 97.31 241 THR A N 1
ATOM 1941 C CA . THR A 1 241 ? 8.841 5.363 1.769 1.00 97.31 241 THR A CA 1
ATOM 1942 C C . THR A 1 241 ? 10.180 6.011 2.100 1.00 97.31 241 THR A C 1
ATOM 1944 O O . THR A 1 241 ? 11.108 5.290 2.458 1.00 97.31 241 THR A O 1
ATOM 1947 N N . SER A 1 242 ? 10.277 7.346 2.088 1.00 95.81 242 SER A N 1
ATOM 1948 C CA . SER A 1 242 ? 11.500 8.054 2.506 1.00 95.81 242 SER A CA 1
ATOM 1949 C C . SER A 1 242 ? 11.872 7.735 3.961 1.00 95.81 242 SER A C 1
ATOM 1951 O O . SER A 1 242 ? 13.012 7.358 4.242 1.00 95.81 242 SER A O 1
ATOM 1953 N N . LYS A 1 243 ? 10.907 7.775 4.896 1.00 93.44 243 LYS A N 1
ATOM 1954 C CA . LYS A 1 243 ? 11.139 7.417 6.311 1.00 93.44 243 LYS A CA 1
ATOM 1955 C C . LYS A 1 243 ? 11.664 5.982 6.458 1.00 93.44 243 LYS A C 1
ATOM 1957 O O . LYS A 1 243 ? 12.664 5.756 7.131 1.00 93.44 243 LYS A O 1
ATOM 1962 N N . LEU A 1 244 ? 11.016 5.011 5.818 1.00 94.38 244 LEU A N 1
ATOM 1963 C CA . LEU A 1 244 ? 11.376 3.586 5.861 1.00 94.38 244 LEU A CA 1
ATOM 1964 C C . LEU A 1 244 ? 12.760 3.326 5.238 1.00 94.38 244 LEU A C 1
ATOM 1966 O O . LEU A 1 244 ? 13.594 2.604 5.790 1.00 94.38 244 LEU A O 1
ATOM 1970 N N . VAL A 1 245 ? 12.974 3.989 4.107 1.00 95.06 245 VAL A N 1
ATOM 1971 C CA . VAL A 1 245 ? 14.209 4.319 3.406 1.00 95.06 245 VAL A CA 1
ATOM 1972 C C . VAL A 1 245 ? 15.454 4.540 4.245 1.00 95.06 245 VAL A C 1
ATOM 1974 O O . VAL A 1 245 ? 16.421 3.770 4.253 1.00 95.06 245 VAL A O 1
ATOM 1977 N N . THR A 1 246 ? 15.357 5.664 4.943 1.00 92.75 246 THR A N 1
ATOM 1978 C CA . THR A 1 246 ? 16.430 6.416 5.586 1.00 92.75 246 THR A CA 1
ATOM 1979 C C . THR A 1 246 ? 16.539 6.106 7.075 1.00 92.75 246 THR A C 1
ATOM 1981 O O . THR A 1 246 ? 17.536 6.456 7.710 1.00 92.75 246 THR A O 1
ATOM 1984 N N . GLN A 1 247 ? 15.561 5.403 7.658 1.00 90.50 247 GLN A N 1
ATOM 1985 C CA . GLN A 1 247 ? 15.593 5.048 9.070 1.00 90.50 247 GLN A CA 1
ATOM 1986 C C . GLN A 1 247 ? 16.841 4.227 9.419 1.00 90.50 247 GLN A C 1
ATOM 1988 O O . GLN A 1 247 ? 17.094 3.151 8.874 1.00 90.50 247 GLN A O 1
ATOM 1993 N N . GLY A 1 248 ? 17.586 4.726 10.405 1.00 86.50 248 GLY A N 1
ATOM 1994 C CA . GLY A 1 248 ? 18.815 4.108 10.895 1.00 86.50 248 GLY A CA 1
ATOM 1995 C C . GLY A 1 248 ? 20.041 4.350 10.013 1.00 86.50 248 GLY A C 1
ATOM 1996 O O . GLY A 1 248 ? 21.076 3.727 10.254 1.00 86.50 248 GLY A O 1
ATOM 1997 N N . PHE A 1 249 ? 19.943 5.246 9.027 1.00 85.19 249 PHE A N 1
ATOM 1998 C CA . PHE A 1 249 ? 21.078 5.805 8.297 1.00 85.19 249 PHE A CA 1
ATOM 1999 C C . PHE A 1 249 ? 21.430 7.192 8.845 1.00 85.19 249 PHE A C 1
ATOM 2001 O O . PHE A 1 249 ? 20.566 7.931 9.320 1.00 85.19 249 PHE A O 1
ATOM 2008 N N . ASN A 1 250 ? 22.712 7.551 8.786 1.00 71.44 250 ASN A N 1
ATOM 2009 C CA . ASN A 1 250 ? 23.140 8.906 9.114 1.00 71.44 250 ASN A CA 1
ATOM 2010 C C . ASN A 1 250 ? 22.769 9.822 7.950 1.00 71.44 250 ASN A C 1
ATOM 2012 O O . ASN A 1 250 ? 23.143 9.538 6.811 1.00 71.44 250 ASN A O 1
ATOM 2016 N N . LYS A 1 251 ? 22.073 10.926 8.232 1.00 58.44 251 LYS A N 1
ATOM 2017 C CA . LYS A 1 251 ? 21.900 11.981 7.233 1.00 58.44 251 LYS A CA 1
ATOM 2018 C C . LYS A 1 251 ? 23.285 12.519 6.831 1.00 58.44 251 LYS A C 1
ATOM 2020 O O . LYS A 1 251 ? 24.114 12.731 7.730 1.00 58.44 251 LYS A O 1
ATOM 2025 N N . PRO A 1 252 ? 23.559 12.742 5.533 1.00 44.88 252 PRO A N 1
ATOM 2026 C CA . PRO A 1 252 ? 24.753 13.463 5.101 1.00 44.88 252 PRO A CA 1
ATOM 2027 C C . PRO A 1 252 ? 24.841 14.789 5.871 1.00 44.88 252 PRO A C 1
ATOM 2029 O O . PRO A 1 252 ? 23.840 15.477 6.024 1.00 44.88 252 PRO A O 1
ATOM 2032 N N . GLY A 1 253 ? 26.000 15.096 6.458 1.00 49.25 253 GLY A N 1
ATOM 2033 C CA . GLY A 1 253 ? 26.203 16.297 7.287 1.00 49.25 253 GLY A CA 1
ATOM 2034 C C . GLY A 1 253 ? 26.202 16.057 8.803 1.00 49.25 253 GLY A C 1
ATOM 2035 O O . GLY A 1 253 ? 26.926 16.744 9.522 1.00 49.25 253 GLY A O 1
ATOM 2036 N N . HIS A 1 254 ? 25.537 15.013 9.311 1.00 46.62 254 HIS A N 1
ATOM 2037 C CA . HIS A 1 254 ? 25.603 14.647 10.734 1.00 46.62 254 HIS A CA 1
ATOM 2038 C C . HIS A 1 254 ? 26.733 13.641 11.012 1.00 46.62 254 HIS A C 1
ATOM 2040 O O . HIS A 1 254 ? 26.515 12.471 11.329 1.00 46.62 254 HIS A O 1
ATOM 2046 N N . HIS A 1 255 ? 27.980 14.114 10.940 1.00 42.50 255 HIS A N 1
ATOM 2047 C CA . HIS A 1 255 ? 29.159 13.375 11.406 1.00 42.50 255 HIS A CA 1
ATOM 2048 C C . HIS A 1 255 ? 29.230 13.352 12.942 1.00 42.50 255 HIS A C 1
ATOM 2050 O O . HIS A 1 255 ? 30.169 13.867 13.542 1.00 42.50 255 HIS A O 1
ATOM 2056 N N . GLN A 1 256 ? 28.257 12.738 13.614 1.00 47.50 256 GLN A N 1
ATOM 2057 C CA . GLN A 1 256 ? 28.439 12.372 15.018 1.00 47.50 256 GLN A CA 1
ATOM 2058 C C . GLN A 1 256 ? 29.190 11.043 15.061 1.00 47.50 256 GLN A C 1
ATOM 2060 O O . GLN A 1 256 ? 28.610 9.960 15.129 1.00 47.50 256 GLN A O 1
ATOM 2065 N N . ARG A 1 257 ? 30.522 11.136 14.973 1.00 44.19 257 ARG A N 1
ATOM 2066 C CA . ARG A 1 257 ? 31.436 10.056 15.357 1.00 44.19 257 ARG A CA 1
ATOM 2067 C C . ARG A 1 257 ? 31.050 9.647 16.779 1.00 44.19 257 ARG A C 1
ATOM 2069 O O . ARG A 1 257 ? 31.275 10.406 17.716 1.00 44.19 257 ARG A O 1
ATOM 2076 N N . SER A 1 258 ? 30.448 8.473 16.951 1.00 44.59 258 SER A N 1
ATOM 2077 C CA . SER A 1 258 ? 30.240 7.907 18.282 1.00 44.59 258 SER A CA 1
ATOM 2078 C C . SER A 1 258 ? 31.607 7.530 18.850 1.00 44.59 258 SER A C 1
ATOM 2080 O O . SER A 1 258 ? 32.123 6.440 18.613 1.00 44.59 258 SER A O 1
ATOM 2082 N N . SER A 1 259 ? 32.239 8.473 19.541 1.00 42.38 259 SER A N 1
ATOM 2083 C CA . SER A 1 259 ? 33.426 8.220 20.346 1.00 42.38 259 SER A CA 1
ATOM 2084 C C . SER A 1 259 ? 33.015 7.286 21.483 1.00 42.38 259 SER A C 1
ATOM 2086 O O . SER A 1 259 ? 32.239 7.669 22.357 1.00 42.38 259 SER A O 1
ATOM 2088 N N . TYR A 1 260 ? 33.501 6.044 21.460 1.00 46.22 260 TYR A N 1
ATOM 2089 C CA . TYR A 1 260 ? 33.419 5.136 22.602 1.00 46.22 260 TYR A CA 1
ATOM 2090 C C . TYR A 1 260 ? 34.239 5.732 23.751 1.00 46.22 260 TYR A C 1
ATOM 2092 O O . TYR A 1 260 ? 35.449 5.535 23.821 1.00 46.22 260 TYR A O 1
ATOM 2100 N N . GLY A 1 261 ? 33.590 6.500 24.622 1.00 46.38 261 GLY A N 1
ATOM 2101 C CA . GLY A 1 261 ? 34.217 7.032 25.826 1.00 46.38 261 GLY A CA 1
ATOM 2102 C C . GLY A 1 261 ? 33.709 8.415 26.197 1.00 46.38 261 GLY A C 1
ATOM 2103 O O . GLY A 1 261 ? 34.314 9.408 25.817 1.00 46.38 261 GLY A O 1
ATOM 2104 N N . SER A 1 262 ? 32.607 8.463 26.941 1.00 38.72 262 SER A N 1
ATOM 2105 C CA . SER A 1 262 ? 32.403 9.372 28.076 1.00 38.72 262 SER A CA 1
ATOM 2106 C C . SER A 1 262 ? 30.988 9.165 28.607 1.00 38.72 262 SER A C 1
ATOM 2108 O O . SER A 1 262 ? 30.007 9.318 27.879 1.00 38.72 262 SER A O 1
ATOM 2110 N N . ASP A 1 263 ? 30.889 8.834 29.888 1.00 46.72 263 ASP A N 1
ATOM 2111 C CA . ASP A 1 263 ? 29.646 8.851 30.644 1.00 46.72 263 ASP A CA 1
ATOM 2112 C C . ASP A 1 263 ? 29.078 10.277 30.679 1.00 46.72 263 ASP A C 1
ATOM 2114 O O . ASP A 1 263 ? 29.676 11.163 31.284 1.00 46.72 263 ASP A O 1
ATOM 2118 N N . SER A 1 264 ? 27.954 10.510 29.992 1.00 40.16 264 SER A N 1
ATOM 2119 C CA . SER A 1 264 ? 26.805 11.349 30.396 1.00 40.16 264 SER A CA 1
ATOM 2120 C C . SER A 1 264 ? 26.063 11.986 29.209 1.00 40.16 264 SER A C 1
ATOM 2122 O O . SER A 1 264 ? 26.632 12.642 28.347 1.00 40.16 264 SER A O 1
ATOM 2124 N N . SER A 1 265 ? 24.735 11.822 29.256 1.00 45.41 265 SER A N 1
ATOM 2125 C CA . SER A 1 265 ? 23.675 12.653 28.658 1.00 45.41 265 SER A CA 1
ATOM 2126 C C . SER A 1 265 ? 23.605 12.838 27.131 1.00 45.41 265 SER A C 1
ATOM 2128 O O . SER A 1 265 ? 24.350 13.593 26.524 1.00 45.41 265 SER A O 1
ATOM 2130 N N . PHE A 1 266 ? 22.537 12.256 26.568 1.00 43.72 266 PHE A N 1
ATOM 2131 C CA . PHE A 1 266 ? 21.904 12.612 25.291 1.00 43.72 266 PHE A CA 1
ATOM 2132 C C . PHE A 1 266 ? 22.682 12.291 24.005 1.00 43.72 266 PHE A C 1
ATOM 2134 O O . PHE A 1 266 ? 22.822 13.120 23.114 1.00 43.72 266 PHE A O 1
ATOM 2141 N N . VAL A 1 267 ? 23.092 11.031 23.845 1.00 47.25 267 VAL A N 1
ATOM 2142 C CA . VAL A 1 267 ? 23.315 10.483 22.499 1.00 47.25 267 VAL A CA 1
ATOM 2143 C C . VAL A 1 267 ? 21.930 10.270 21.872 1.00 47.25 267 VAL A C 1
ATOM 2145 O O . VAL A 1 267 ? 21.164 9.474 22.432 1.00 47.25 267 VAL A O 1
ATOM 2148 N N . PRO A 1 268 ? 21.552 10.939 20.761 1.00 49.72 268 PRO A N 1
ATOM 2149 C CA . PRO A 1 268 ? 20.344 10.572 20.035 1.00 49.72 268 PRO A CA 1
ATOM 2150 C C . PRO A 1 268 ? 20.498 9.106 19.645 1.00 49.72 268 PRO A C 1
ATOM 2152 O O . PRO A 1 268 ? 21.376 8.755 18.855 1.00 49.72 268 PRO A O 1
ATOM 2155 N N . ARG A 1 269 ? 19.717 8.218 20.269 1.00 56.50 269 ARG A N 1
ATOM 2156 C CA . ARG A 1 269 ? 19.729 6.803 19.902 1.00 56.50 269 ARG A CA 1
ATOM 2157 C C . ARG A 1 269 ? 19.266 6.730 18.456 1.00 56.50 269 ARG A C 1
ATOM 2159 O O . ARG A 1 269 ? 18.086 6.938 18.189 1.00 56.50 269 ARG A O 1
ATOM 2166 N N . LEU A 1 270 ? 20.198 6.462 17.543 1.00 67.06 270 LEU A N 1
ATOM 2167 C CA . LEU A 1 270 ? 19.867 6.161 16.158 1.00 67.06 270 LEU A CA 1
ATOM 2168 C C . LEU A 1 270 ? 18.824 5.044 16.169 1.00 67.06 270 LEU A C 1
ATOM 2170 O O . LEU A 1 270 ? 19.027 3.997 16.793 1.00 67.06 270 LEU A O 1
ATOM 2174 N N . LEU A 1 271 ? 17.682 5.299 15.531 1.00 80.62 271 LEU A N 1
ATOM 2175 C CA . LEU A 1 271 ? 16.648 4.286 15.386 1.00 80.62 271 LEU A CA 1
ATOM 2176 C C . LEU A 1 271 ? 17.240 3.078 14.647 1.00 80.62 271 LEU A C 1
ATOM 2178 O O . LEU A 1 271 ? 18.060 3.252 13.743 1.00 80.62 271 LEU A O 1
ATOM 2182 N N . PRO A 1 272 ? 16.853 1.845 15.008 1.00 85.81 272 PRO A N 1
ATOM 2183 C CA . PRO A 1 272 ? 17.338 0.671 14.304 1.00 85.81 272 PRO A CA 1
ATOM 2184 C C . PRO A 1 272 ? 16.882 0.710 12.843 1.00 85.81 272 PRO A C 1
ATOM 2186 O O . PRO A 1 272 ? 15.747 1.094 12.542 1.00 85.81 272 PRO A O 1
ATOM 2189 N N . ARG A 1 273 ? 17.767 0.267 11.946 1.00 90.81 273 ARG A N 1
ATOM 2190 C CA . ARG A 1 273 ? 17.453 0.104 10.523 1.00 90.81 273 ARG A CA 1
ATOM 2191 C C . ARG A 1 273 ? 16.311 -0.887 10.340 1.00 90.81 273 ARG A C 1
ATOM 2193 O O . ARG A 1 273 ? 16.316 -1.965 10.938 1.00 90.81 273 ARG A O 1
ATOM 2200 N N . ILE A 1 274 ? 15.357 -0.537 9.484 1.00 90.75 274 ILE A N 1
ATOM 2201 C CA . ILE A 1 274 ? 14.260 -1.432 9.108 1.00 90.75 274 ILE A CA 1
ATOM 2202 C C . ILE A 1 274 ? 14.767 -2.362 8.002 1.00 90.75 274 ILE A C 1
ATOM 2204 O O . ILE A 1 274 ? 15.164 -1.856 6.955 1.00 90.75 274 ILE A O 1
ATOM 2208 N N . PRO A 1 275 ? 14.775 -3.694 8.178 1.00 91.56 275 PRO A N 1
ATOM 2209 C CA . PRO A 1 275 ? 15.147 -4.613 7.107 1.00 91.56 275 PRO A CA 1
ATOM 2210 C C . PRO A 1 275 ? 14.072 -4.622 6.013 1.00 91.56 275 PRO A C 1
ATOM 2212 O O . PRO A 1 275 ? 12.889 -4.784 6.308 1.00 91.56 275 PRO A O 1
ATOM 2215 N N . VAL A 1 276 ? 14.497 -4.491 4.758 1.00 94.44 276 VAL A N 1
ATOM 2216 C CA . VAL A 1 276 ? 13.635 -4.456 3.563 1.00 94.44 276 VAL A CA 1
ATOM 2217 C C . VAL A 1 276 ? 14.170 -5.432 2.522 1.00 94.44 276 VAL A C 1
ATOM 2219 O O . VAL A 1 276 ? 15.378 -5.651 2.466 1.00 94.44 276 VAL A O 1
ATOM 2222 N N . SER A 1 277 ? 13.298 -6.025 1.708 1.00 96.44 277 SER A N 1
ATOM 2223 C CA . SER A 1 277 ? 13.691 -6.892 0.588 1.00 96.44 277 SER A CA 1
ATOM 2224 C C . SER A 1 277 ? 13.687 -6.113 -0.727 1.00 96.44 277 SER A C 1
ATOM 2226 O O . SER A 1 277 ? 13.000 -5.097 -0.842 1.00 96.44 277 SER A O 1
ATOM 2228 N N . SER A 1 278 ? 14.402 -6.607 -1.742 1.00 97.44 278 SER A N 1
ATOM 2229 C CA . SER A 1 278 ? 14.420 -5.959 -3.059 1.00 97.44 278 SER A CA 1
ATOM 2230 C C . SER A 1 278 ? 13.026 -5.878 -3.690 1.00 97.44 278 SER A C 1
ATOM 2232 O O . SER A 1 278 ? 12.593 -4.807 -4.097 1.00 97.44 278 SER A O 1
ATOM 2234 N N . GLN A 1 279 ? 12.268 -6.978 -3.655 1.00 97.12 279 GLN A N 1
ATOM 2235 C CA . GLN A 1 279 ? 10.896 -7.047 -4.175 1.00 97.12 279 GLN A CA 1
ATOM 2236 C C . GLN A 1 279 ? 9.952 -6.053 -3.486 1.00 97.12 279 GLN A C 1
ATOM 2238 O O . GLN A 1 279 ? 9.099 -5.455 -4.130 1.00 97.12 279 GLN A O 1
ATOM 2243 N N . PHE A 1 280 ? 10.124 -5.835 -2.180 1.00 97.69 280 PHE A N 1
ATOM 2244 C CA . PHE A 1 280 ? 9.358 -4.829 -1.449 1.00 97.69 280 PHE A CA 1
ATOM 2245 C C . PHE A 1 280 ? 9.678 -3.406 -1.926 1.00 97.69 280 PHE A C 1
ATOM 2247 O O . PHE A 1 280 ? 8.763 -2.617 -2.143 1.00 97.69 280 PHE A O 1
ATOM 2254 N N . LEU A 1 281 ? 10.958 -3.089 -2.144 1.00 98.12 281 LEU A N 1
ATOM 2255 C CA . LEU A 1 281 ? 11.358 -1.787 -2.684 1.00 98.12 281 LEU A CA 1
ATOM 2256 C C . LEU A 1 281 ? 10.885 -1.581 -4.128 1.00 98.12 281 LEU A C 1
ATOM 2258 O O . LEU A 1 281 ? 10.513 -0.467 -4.471 1.00 98.12 281 LEU A O 1
ATOM 2262 N N . LEU A 1 282 ? 10.858 -2.626 -4.960 1.00 98.25 282 LEU A N 1
ATOM 2263 C CA . LEU A 1 282 ? 10.332 -2.539 -6.327 1.00 98.25 282 LEU A CA 1
ATOM 2264 C C . LEU A 1 282 ? 8.838 -2.187 -6.352 1.00 98.25 282 LEU A C 1
ATOM 2266 O O . LEU A 1 282 ? 8.435 -1.327 -7.132 1.00 98.25 282 LEU A O 1
ATOM 2270 N N . GLU A 1 283 ? 8.032 -2.789 -5.473 1.00 97.88 283 GLU A N 1
ATOM 2271 C CA . GLU A 1 283 ? 6.613 -2.426 -5.349 1.00 97.88 283 GLU A CA 1
ATOM 2272 C C . GLU A 1 283 ? 6.432 -0.985 -4.855 1.00 97.88 283 GLU A C 1
ATOM 2274 O O . GLU A 1 283 ? 5.576 -0.269 -5.369 1.00 97.88 283 GLU A O 1
ATOM 2279 N N . LEU A 1 284 ? 7.259 -0.513 -3.914 1.00 98.06 284 LEU A N 1
ATOM 2280 C CA . LEU A 1 284 ? 7.246 0.904 -3.533 1.00 98.06 284 LEU A CA 1
ATOM 2281 C C . LEU A 1 284 ? 7.618 1.797 -4.723 1.00 98.06 284 LEU A C 1
ATOM 2283 O O . LEU A 1 284 ? 6.915 2.764 -4.997 1.00 98.06 284 LEU A O 1
ATOM 2287 N N . MET A 1 285 ? 8.665 1.448 -5.477 1.00 98.00 285 MET A N 1
ATOM 2288 C CA . MET A 1 285 ? 9.099 2.221 -6.643 1.00 98.00 285 MET A CA 1
ATOM 2289 C C . MET A 1 285 ? 8.032 2.328 -7.731 1.00 98.00 285 MET A C 1
ATOM 2291 O O . MET A 1 285 ? 7.974 3.359 -8.395 1.00 98.00 285 MET A O 1
ATOM 2295 N N . HIS A 1 286 ? 7.168 1.324 -7.898 1.00 97.56 286 HIS A N 1
ATOM 2296 C CA . HIS A 1 286 ? 6.023 1.413 -8.806 1.00 97.56 286 HIS A CA 1
ATOM 2297 C C . HIS A 1 286 ? 5.082 2.559 -8.399 1.00 97.56 286 HIS A C 1
ATOM 2299 O O . HIS A 1 286 ? 4.775 3.429 -9.215 1.00 97.56 286 HIS A O 1
ATOM 2305 N N . GLY A 1 287 ? 4.689 2.618 -7.125 1.00 97.56 287 GLY A N 1
ATOM 2306 C CA . GLY A 1 287 ? 3.841 3.695 -6.622 1.00 97.56 287 GLY A CA 1
ATOM 2307 C C . GLY A 1 287 ? 4.539 5.062 -6.596 1.00 97.56 287 GLY A C 1
ATOM 2308 O O . GLY A 1 287 ? 3.917 6.065 -6.936 1.00 97.56 287 GLY A O 1
ATOM 2309 N N . ILE A 1 288 ? 5.840 5.121 -6.280 1.00 97.75 288 ILE A N 1
ATOM 2310 C CA . ILE A 1 288 ? 6.631 6.366 -6.337 1.00 97.75 288 ILE A CA 1
ATOM 2311 C C . ILE A 1 288 ? 6.735 6.890 -7.770 1.00 97.75 288 ILE A C 1
ATOM 2313 O O . ILE A 1 288 ? 6.557 8.085 -8.002 1.00 97.75 288 ILE A O 1
ATOM 2317 N N . TYR A 1 289 ? 6.967 6.006 -8.742 1.00 96.88 289 TYR A N 1
ATOM 2318 C CA . TYR A 1 289 ? 6.968 6.375 -10.153 1.00 96.88 289 TYR A CA 1
ATOM 2319 C C . TYR A 1 289 ? 5.603 6.919 -10.578 1.00 96.88 289 TYR A C 1
ATOM 2321 O O . TYR A 1 289 ? 5.543 7.944 -11.241 1.00 96.88 289 TYR A O 1
ATOM 2329 N N . PHE A 1 290 ? 4.498 6.306 -10.144 1.00 96.50 290 PHE A N 1
ATOM 2330 C CA . PHE A 1 290 ? 3.165 6.852 -10.399 1.00 96.50 290 PHE A CA 1
ATOM 2331 C C . PHE A 1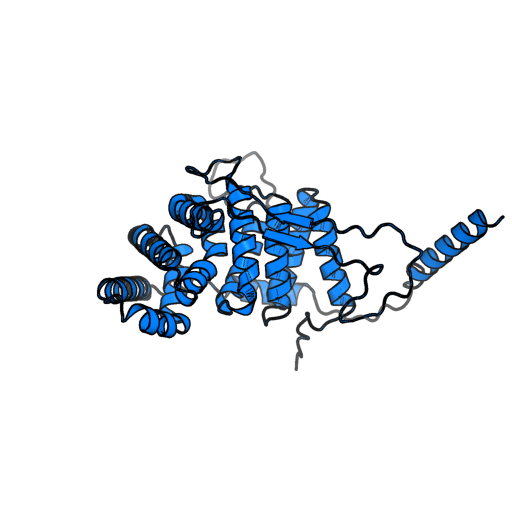 290 ? 2.979 8.244 -9.771 1.00 96.50 290 PHE A C 1
ATOM 2333 O O . PHE A 1 290 ? 2.566 9.173 -10.463 1.00 96.50 290 PHE A O 1
ATOM 2340 N N . ALA A 1 291 ? 3.327 8.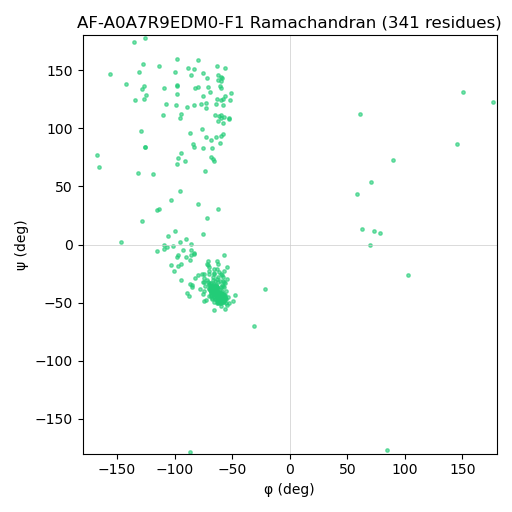418 -8.492 1.00 95.75 291 ALA A N 1
ATOM 2341 C CA . ALA A 1 291 ? 3.196 9.691 -7.778 1.00 95.75 291 ALA A CA 1
ATOM 2342 C C . ALA A 1 291 ? 3.978 10.832 -8.453 1.00 95.75 291 ALA A C 1
ATOM 2344 O O . ALA A 1 291 ? 3.499 11.963 -8.522 1.00 95.75 291 ALA A O 1
ATOM 2345 N N . MET A 1 292 ? 5.145 10.521 -9.019 1.00 93.44 292 MET A N 1
ATOM 2346 C CA . MET A 1 292 ? 5.998 11.477 -9.725 1.00 93.44 292 MET A CA 1
ATOM 2347 C C . MET A 1 292 ? 5.297 12.188 -10.889 1.00 93.44 292 MET A C 1
ATOM 2349 O O . MET A 1 292 ? 5.525 13.375 -11.099 1.00 93.44 292 MET A O 1
ATOM 2353 N N . PHE A 1 293 ? 4.419 11.490 -11.613 1.00 92.38 293 PHE A N 1
ATOM 2354 C CA . PHE A 1 293 ? 3.653 12.051 -12.735 1.00 92.38 293 PHE A CA 1
ATOM 2355 C C . PHE A 1 293 ? 2.218 12.445 -12.348 1.00 92.38 293 PHE A C 1
ATOM 2357 O O . PHE A 1 293 ? 1.400 12.715 -13.224 1.00 92.38 293 PHE A O 1
ATOM 2364 N N . ASN A 1 294 ? 1.899 12.464 -11.050 1.00 92.56 294 ASN A N 1
ATOM 2365 C CA . ASN A 1 294 ? 0.578 12.798 -10.515 1.00 92.56 294 ASN A CA 1
ATOM 2366 C C . ASN A 1 294 ? 0.703 13.813 -9.362 1.00 92.56 294 ASN A C 1
ATOM 2368 O O . ASN A 1 294 ? 0.333 13.516 -8.232 1.00 92.56 294 ASN A O 1
ATOM 2372 N N . ASP A 1 295 ? 1.237 15.003 -9.660 1.00 91.31 295 ASP A N 1
ATOM 2373 C CA . ASP A 1 295 ? 1.376 16.175 -8.766 1.00 91.31 295 ASP A CA 1
ATOM 2374 C C . ASP A 1 295 ? 2.388 16.066 -7.609 1.00 91.31 295 ASP A C 1
ATOM 2376 O O . ASP A 1 295 ? 2.573 17.022 -6.856 1.00 91.31 295 ASP A O 1
ATOM 2380 N N . PHE A 1 296 ? 3.084 14.936 -7.463 1.00 93.19 296 PHE A N 1
ATOM 2381 C CA . PHE A 1 296 ? 4.069 14.726 -6.394 1.00 93.19 296 PHE A CA 1
ATOM 2382 C C . PHE A 1 296 ? 5.496 14.561 -6.932 1.00 93.19 296 PHE A C 1
ATOM 2384 O O . PHE A 1 296 ? 6.317 13.885 -6.311 1.00 93.19 296 PHE A O 1
ATOM 2391 N N . SER A 1 297 ? 5.805 15.195 -8.070 1.00 90.31 297 SER A N 1
ATOM 2392 C CA . SER A 1 297 ? 7.096 15.116 -8.777 1.00 90.31 297 SER A CA 1
ATOM 2393 C C . SER A 1 297 ? 8.299 15.338 -7.853 1.00 90.31 297 SER A C 1
ATOM 2395 O O . SER A 1 297 ? 9.230 14.531 -7.806 1.00 90.31 297 SER A O 1
ATOM 2397 N N . TYR A 1 298 ? 8.237 16.397 -7.048 1.00 90.56 298 TYR A N 1
ATOM 2398 C CA . TYR A 1 298 ? 9.317 16.840 -6.184 1.00 90.56 298 TYR A CA 1
ATOM 2399 C C . TYR A 1 298 ? 9.636 15.832 -5.079 1.00 90.56 298 TYR A C 1
ATOM 2401 O O . TYR A 1 298 ? 10.756 15.327 -4.985 1.00 90.56 298 TYR A O 1
ATOM 2409 N N . ILE A 1 299 ? 8.627 15.484 -4.273 1.00 92.88 299 ILE A N 1
ATOM 2410 C CA . ILE A 1 299 ? 8.798 14.533 -3.173 1.00 92.88 299 ILE A CA 1
ATOM 2411 C C . ILE A 1 299 ? 9.118 13.130 -3.704 1.00 92.88 299 ILE A C 1
ATOM 2413 O O . ILE A 1 299 ? 9.956 12.442 -3.131 1.00 92.88 299 ILE A O 1
ATOM 2417 N N . ALA A 1 300 ? 8.526 12.712 -4.826 1.00 95.12 300 ALA A N 1
ATOM 2418 C CA . ALA A 1 300 ? 8.812 11.418 -5.438 1.00 95.12 300 ALA A CA 1
ATOM 2419 C C . ALA A 1 300 ? 10.249 11.332 -5.978 1.00 95.12 300 ALA A C 1
ATOM 2421 O O . ALA A 1 300 ? 10.881 10.285 -5.856 1.00 95.12 300 ALA A O 1
ATOM 2422 N N . THR A 1 301 ? 10.793 12.424 -6.523 1.00 93.88 301 THR A N 1
ATOM 2423 C CA . THR A 1 301 ? 12.195 12.490 -6.972 1.00 93.88 301 THR A CA 1
ATOM 2424 C C . THR A 1 301 ? 13.159 12.391 -5.793 1.00 93.88 301 THR A C 1
ATOM 2426 O O . THR A 1 301 ? 14.137 11.650 -5.857 1.00 93.88 301 THR A O 1
ATOM 2429 N N . GLN A 1 302 ? 12.858 13.056 -4.676 1.00 93.94 302 GLN A N 1
ATOM 2430 C CA . GLN A 1 302 ? 13.643 12.895 -3.452 1.00 93.94 302 GLN A CA 1
ATOM 2431 C C . GLN A 1 302 ? 13.594 11.448 -2.938 1.00 93.94 302 GLN A C 1
ATOM 2433 O O . GLN A 1 302 ? 14.626 10.859 -2.622 1.00 93.94 302 GLN A O 1
ATOM 2438 N N . VAL A 1 303 ? 12.403 10.844 -2.908 1.00 97.12 303 VAL A N 1
ATOM 2439 C CA . VAL A 1 303 ? 12.227 9.449 -2.480 1.00 97.12 303 VAL A CA 1
ATOM 2440 C C . VAL A 1 303 ? 12.968 8.480 -3.407 1.00 97.12 303 VAL A C 1
ATOM 2442 O O . VAL A 1 303 ? 13.533 7.497 -2.934 1.00 97.12 303 VAL A O 1
ATOM 2445 N N . LEU A 1 304 ? 13.006 8.748 -4.715 1.00 97.31 304 LEU A N 1
ATOM 2446 C CA . LEU A 1 304 ? 13.795 7.977 -5.676 1.00 97.31 304 LEU A CA 1
ATOM 2447 C C . LEU A 1 304 ? 15.285 7.975 -5.302 1.00 97.31 304 LEU A C 1
ATOM 2449 O O . LEU A 1 304 ? 15.902 6.909 -5.314 1.00 97.31 304 LEU A O 1
ATOM 2453 N N . GLU A 1 305 ? 15.851 9.124 -4.924 1.00 95.69 305 GLU A N 1
ATOM 2454 C CA . GLU A 1 305 ? 17.243 9.206 -4.460 1.00 95.69 305 GLU A CA 1
ATOM 2455 C C . GLU A 1 305 ? 17.447 8.489 -3.116 1.00 95.69 305 GLU A C 1
ATOM 2457 O O . GLU A 1 305 ? 18.434 7.769 -2.941 1.00 95.69 305 GLU A O 1
ATOM 2462 N N . ASP A 1 306 ? 16.495 8.587 -2.185 1.00 96.44 306 ASP A N 1
ATOM 2463 C CA . ASP A 1 306 ? 16.533 7.838 -0.923 1.00 96.44 306 ASP A CA 1
ATOM 2464 C C . ASP A 1 306 ? 16.557 6.315 -1.172 1.00 96.44 306 ASP A C 1
ATOM 2466 O O . ASP A 1 306 ? 17.352 5.586 -0.565 1.00 96.44 306 ASP A O 1
ATOM 2470 N N . VAL A 1 307 ? 15.723 5.814 -2.093 1.00 97.50 307 VAL A N 1
ATOM 2471 C CA . VAL A 1 307 ? 15.680 4.389 -2.473 1.00 97.50 307 VAL A CA 1
ATOM 2472 C C . VAL A 1 307 ? 16.938 3.974 -3.225 1.00 97.50 307 VAL A C 1
ATOM 2474 O O . VAL A 1 307 ? 17.471 2.896 -2.951 1.00 97.50 307 VAL A O 1
ATOM 2477 N N . TYR A 1 308 ? 17.459 4.825 -4.109 1.00 96.50 308 TYR A N 1
ATOM 2478 C CA . TYR A 1 308 ? 18.728 4.597 -4.798 1.00 96.50 308 TYR A CA 1
ATOM 2479 C C . TYR A 1 308 ? 19.879 4.426 -3.795 1.00 96.50 308 TYR A C 1
ATOM 2481 O O . TYR A 1 308 ? 20.606 3.429 -3.829 1.00 96.50 308 TYR A O 1
ATOM 2489 N N . ASN A 1 309 ? 19.996 5.335 -2.827 1.00 95.19 309 ASN A N 1
ATOM 2490 C CA . ASN A 1 309 ? 21.001 5.249 -1.768 1.00 95.19 309 ASN A CA 1
ATOM 2491 C C . ASN A 1 309 ? 20.829 3.974 -0.935 1.00 95.19 309 ASN A C 1
ATOM 2493 O O . ASN A 1 309 ? 21.806 3.275 -0.639 1.00 95.19 309 ASN A O 1
ATOM 2497 N N . ARG A 1 310 ? 19.581 3.615 -0.611 1.00 95.00 310 ARG A N 1
ATOM 2498 C CA . ARG A 1 310 ? 19.283 2.387 0.126 1.00 95.00 310 ARG A CA 1
ATOM 2499 C C . ARG A 1 310 ? 19.686 1.131 -0.643 1.00 95.00 310 ARG A C 1
ATOM 2501 O O . ARG A 1 310 ? 20.285 0.235 -0.050 1.00 95.00 310 ARG A O 1
ATOM 2508 N N . CYS A 1 311 ? 19.385 1.041 -1.936 1.00 95.12 311 CYS A N 1
ATOM 2509 C CA . CYS A 1 311 ? 19.729 -0.138 -2.731 1.00 95.12 311 CYS A CA 1
ATOM 2510 C C . CYS A 1 311 ? 21.230 -0.246 -3.017 1.00 95.12 311 CYS A C 1
ATOM 2512 O O . CYS A 1 311 ? 21.736 -1.365 -3.063 1.00 95.12 311 CYS A O 1
ATOM 2514 N N . CYS A 1 312 ? 21.948 0.880 -3.118 1.00 94.44 312 CYS A N 1
ATOM 2515 C CA . CYS A 1 312 ? 23.410 0.892 -3.191 1.00 94.44 312 CYS A CA 1
ATOM 2516 C C . CYS A 1 312 ? 24.021 0.316 -1.912 1.00 94.44 312 CYS A C 1
ATOM 2518 O O . CYS A 1 312 ? 24.932 -0.503 -1.971 1.00 94.44 312 CYS A O 1
ATOM 2520 N N . PHE A 1 313 ? 23.485 0.706 -0.751 1.00 94.25 313 PHE A N 1
ATOM 2521 C CA . PHE A 1 313 ? 23.942 0.186 0.532 1.00 94.25 313 PHE A CA 1
ATOM 2522 C C . PHE A 1 313 ? 23.690 -1.326 0.678 1.00 94.25 313 PHE A C 1
ATOM 2524 O O . PHE A 1 313 ? 24.579 -2.065 1.098 1.00 94.25 313 PHE A O 1
ATOM 2531 N N . GLU A 1 314 ? 22.487 -1.793 0.333 1.00 94.94 314 GLU A N 1
ATOM 2532 C CA . GLU A 1 314 ? 22.086 -3.204 0.481 1.00 94.94 314 GLU A CA 1
ATOM 2533 C C . GLU A 1 314 ? 22.551 -4.100 -0.691 1.00 94.94 314 GLU A C 1
ATOM 2535 O O . GLU A 1 314 ? 22.441 -5.322 -0.612 1.00 94.94 314 GLU A O 1
ATOM 2540 N N . ASN A 1 315 ? 23.093 -3.519 -1.768 1.00 95.88 315 ASN A N 1
ATOM 2541 C CA . ASN A 1 315 ? 23.469 -4.186 -3.024 1.00 95.88 315 ASN A CA 1
ATOM 2542 C C . ASN A 1 315 ? 22.305 -4.908 -3.738 1.00 95.88 315 ASN A C 1
ATOM 2544 O O . ASN A 1 315 ? 22.457 -6.023 -4.244 1.00 95.88 315 ASN A O 1
ATOM 2548 N N . TYR A 1 316 ? 21.135 -4.269 -3.814 1.00 97.81 316 TYR A N 1
ATOM 2549 C CA . TYR A 1 316 ? 19.985 -4.788 -4.567 1.00 97.81 316 TYR A CA 1
ATOM 2550 C C . TYR A 1 316 ? 20.054 -4.362 -6.037 1.00 97.81 316 TYR A C 1
ATOM 2552 O O . TYR A 1 316 ? 19.648 -3.259 -6.395 1.00 97.81 316 TYR A O 1
ATOM 2560 N N . SER A 1 317 ? 20.591 -5.239 -6.891 1.00 97.50 317 SER A N 1
ATOM 2561 C CA . SER A 1 317 ? 20.866 -4.951 -8.307 1.00 97.50 317 SER A CA 1
ATOM 2562 C C . SER A 1 317 ? 19.616 -4.709 -9.157 1.00 97.50 317 SER A C 1
ATOM 2564 O O . SER A 1 317 ? 19.645 -3.892 -10.073 1.00 97.50 317 SER A O 1
ATOM 2566 N N . ASP A 1 318 ? 18.516 -5.389 -8.848 1.00 97.38 318 ASP A N 1
ATOM 2567 C CA . ASP A 1 318 ? 17.204 -5.212 -9.474 1.00 97.38 318 ASP A CA 1
ATOM 2568 C C . ASP A 1 318 ? 16.607 -3.830 -9.165 1.00 97.38 318 ASP A C 1
ATOM 2570 O O . ASP A 1 318 ? 16.160 -3.128 -10.072 1.00 97.38 318 ASP A O 1
ATOM 2574 N N . VAL A 1 319 ? 16.665 -3.398 -7.904 1.00 98.00 319 VAL A N 1
ATOM 2575 C CA . VAL A 1 319 ? 16.217 -2.060 -7.480 1.00 98.00 319 VAL A CA 1
ATOM 2576 C C . VAL A 1 319 ? 17.131 -0.975 -8.047 1.00 98.00 319 VAL A C 1
ATOM 2578 O O . VAL A 1 319 ? 16.644 0.050 -8.525 1.00 98.00 319 VAL A O 1
ATOM 2581 N N . LEU A 1 320 ? 18.446 -1.208 -8.051 1.00 97.31 320 LEU A N 1
ATOM 2582 C CA . LEU A 1 320 ? 19.422 -0.293 -8.641 1.00 97.31 320 LEU A CA 1
ATOM 2583 C C . LEU A 1 320 ? 19.138 -0.073 -10.132 1.00 97.31 320 LEU A C 1
ATOM 2585 O O . LEU A 1 320 ? 19.073 1.064 -10.587 1.00 97.31 320 LEU A O 1
ATOM 2589 N N . LEU A 1 321 ? 18.879 -1.150 -10.879 1.00 97.88 321 LEU A N 1
ATOM 2590 C CA . LEU A 1 321 ? 18.515 -1.069 -12.293 1.00 97.88 321 LEU A CA 1
ATOM 2591 C C . LEU A 1 321 ? 17.269 -0.200 -12.515 1.00 97.88 321 LEU A C 1
ATOM 2593 O O . LEU A 1 321 ? 17.282 0.676 -13.378 1.00 97.88 321 LEU A O 1
ATOM 2597 N N . VAL A 1 322 ? 16.200 -0.429 -11.745 1.00 97.88 322 VAL A N 1
ATOM 2598 C CA . VAL A 1 322 ? 14.934 0.306 -11.898 1.00 97.88 322 VAL A CA 1
ATOM 2599 C C . VAL A 1 322 ? 15.088 1.776 -11.516 1.00 97.88 322 VAL A C 1
ATOM 2601 O O . VAL A 1 322 ? 14.663 2.648 -12.270 1.00 97.88 322 VAL A O 1
ATOM 2604 N N . THR A 1 323 ? 15.730 2.073 -10.388 1.00 97.00 323 THR A N 1
ATOM 2605 C CA . THR A 1 323 ? 15.946 3.459 -9.941 1.00 97.00 323 THR A CA 1
ATOM 2606 C C . THR A 1 323 ? 16.811 4.242 -10.931 1.00 97.00 323 THR A C 1
ATOM 2608 O O . THR A 1 323 ? 16.442 5.351 -11.316 1.00 97.00 323 THR A O 1
ATOM 2611 N N . THR A 1 324 ? 17.898 3.658 -11.446 1.00 96.12 324 THR A N 1
ATOM 2612 C CA . THR A 1 324 ? 18.712 4.279 -12.505 1.00 96.12 324 THR A CA 1
ATOM 2613 C C . THR A 1 324 ? 17.931 4.458 -13.809 1.00 96.12 324 THR A C 1
ATOM 2615 O O . THR A 1 324 ? 18.053 5.501 -14.452 1.00 96.12 324 THR A O 1
ATOM 2618 N N . ALA A 1 325 ? 17.096 3.491 -14.201 1.00 96.00 325 ALA A N 1
ATOM 2619 C CA . ALA A 1 325 ? 16.251 3.622 -15.387 1.00 96.00 325 ALA A CA 1
ATOM 2620 C C . ALA A 1 325 ? 15.258 4.790 -15.258 1.00 96.00 325 ALA A C 1
ATOM 2622 O O . ALA A 1 325 ? 15.113 5.569 -16.200 1.00 96.00 325 ALA A O 1
ATOM 2623 N N . ILE A 1 326 ? 14.634 4.958 -14.085 1.00 94.88 326 ILE A N 1
ATOM 2624 C CA . ILE A 1 326 ? 13.735 6.087 -13.808 1.00 94.88 326 ILE A CA 1
ATOM 2625 C C . ILE A 1 326 ? 14.505 7.409 -13.888 1.00 94.88 326 ILE A C 1
ATOM 2627 O O . ILE A 1 326 ? 14.081 8.295 -14.629 1.00 94.88 326 ILE A O 1
ATOM 2631 N N . ARG A 1 327 ? 15.665 7.527 -13.227 1.00 91.19 327 ARG A N 1
ATOM 2632 C CA . ARG A 1 327 ? 16.521 8.730 -13.297 1.00 91.19 327 ARG A CA 1
ATOM 2633 C C . ARG A 1 327 ? 16.834 9.119 -14.741 1.00 91.19 327 ARG A C 1
ATOM 2635 O O . ARG A 1 327 ? 16.597 10.252 -15.148 1.00 91.19 327 ARG A O 1
ATOM 2642 N N . ASN A 1 328 ? 17.284 8.156 -15.542 1.00 90.81 328 ASN A N 1
ATOM 2643 C CA . ASN A 1 328 ? 17.600 8.383 -16.952 1.00 90.81 328 ASN A CA 1
ATOM 2644 C C . ASN A 1 328 ? 16.365 8.788 -17.767 1.00 90.81 328 ASN A C 1
ATOM 2646 O O . ASN A 1 328 ? 16.464 9.639 -18.647 1.00 90.81 328 ASN A O 1
ATOM 2650 N N . SER A 1 329 ? 15.194 8.222 -17.464 1.00 89.38 329 SER A N 1
ATOM 2651 C CA . SER A 1 329 ? 13.950 8.601 -18.141 1.00 89.38 329 SER A CA 1
ATOM 2652 C C . SER A 1 329 ? 13.556 10.058 -17.879 1.00 89.38 329 SER A C 1
ATOM 2654 O O . SER A 1 329 ? 13.088 10.721 -18.801 1.00 89.38 329 SER A O 1
ATOM 2656 N N . LEU A 1 330 ? 13.819 10.581 -16.676 1.00 83.12 330 LEU A N 1
ATOM 2657 C CA . LEU A 1 330 ? 13.526 11.972 -16.308 1.00 83.12 330 LEU A CA 1
ATOM 2658 C C . LEU A 1 330 ? 14.455 12.971 -16.996 1.00 83.12 330 LEU A C 1
ATOM 2660 O O . LEU A 1 330 ? 14.025 14.071 -17.336 1.00 83.12 330 LEU A O 1
ATOM 2664 N N . HIS A 1 331 ? 15.704 12.578 -17.259 1.00 76.62 331 HIS A N 1
ATOM 2665 C CA . HIS A 1 331 ? 16.623 13.387 -18.062 1.00 76.62 331 HIS A CA 1
ATOM 2666 C C . HIS A 1 331 ? 16.143 13.544 -19.512 1.00 76.62 331 HIS A C 1
ATOM 2668 O O . HIS A 1 331 ? 16.329 14.600 -20.110 1.00 76.62 331 HIS A O 1
ATOM 2674 N N . VAL A 1 332 ? 15.522 12.504 -20.078 1.00 71.19 332 VAL A N 1
ATOM 2675 C CA . VAL A 1 332 ? 15.032 12.510 -21.467 1.00 71.19 332 VAL A CA 1
ATOM 2676 C C . VAL A 1 332 ? 13.635 13.126 -21.576 1.00 71.19 332 VAL A C 1
ATOM 2678 O O . VAL A 1 332 ? 13.332 13.789 -22.567 1.00 71.19 332 VAL A O 1
ATOM 2681 N N . ASN A 1 333 ? 12.781 12.926 -20.571 1.00 66.62 333 ASN A N 1
ATOM 2682 C CA . ASN A 1 333 ? 11.429 13.462 -20.528 1.00 66.62 333 ASN A CA 1
ATOM 2683 C C . ASN A 1 333 ? 11.167 14.181 -19.191 1.00 66.62 333 ASN A C 1
ATOM 2685 O O . ASN A 1 333 ? 10.793 13.538 -18.206 1.00 66.62 333 ASN A O 1
ATOM 2689 N N . PRO A 1 334 ? 11.303 15.520 -19.150 1.00 62.88 334 PRO A N 1
ATOM 2690 C CA . PRO A 1 334 ? 11.159 16.289 -17.922 1.00 62.88 334 PRO A CA 1
ATOM 2691 C C . PRO A 1 334 ? 9.698 16.447 -17.486 1.00 62.88 334 PRO A C 1
ATOM 2693 O O . PRO A 1 334 ? 9.439 17.210 -16.571 1.00 62.88 334 PRO A O 1
ATOM 2696 N N . SER A 1 335 ? 8.722 15.762 -18.095 1.00 63.88 335 SER A N 1
ATOM 2697 C CA . SER A 1 335 ? 7.321 15.828 -17.650 1.00 63.88 335 SER A CA 1
ATOM 2698 C C . SER A 1 335 ? 7.106 15.309 -16.222 1.00 63.88 335 SER A C 1
ATOM 2700 O O . SER A 1 335 ? 6.062 15.571 -15.641 1.00 63.88 335 SER A O 1
ATOM 2702 N N . GLY A 1 336 ? 8.069 14.555 -15.677 1.00 57.53 336 GLY A N 1
ATOM 2703 C CA . GLY A 1 336 ? 8.102 14.129 -14.273 1.00 57.53 336 GLY A CA 1
ATOM 2704 C C . GLY A 1 336 ? 8.934 15.039 -13.364 1.00 57.53 336 GLY A C 1
ATOM 2705 O O . GLY A 1 336 ? 9.090 14.733 -12.189 1.00 57.53 336 GLY A O 1
ATOM 2706 N N . LEU A 1 337 ? 9.495 16.125 -13.900 1.00 58.34 337 LEU A N 1
ATOM 2707 C CA . LEU A 1 337 ? 10.148 17.189 -13.150 1.00 58.34 337 LEU A CA 1
ATOM 2708 C C . LEU A 1 337 ? 9.236 18.407 -13.259 1.00 58.34 337 LEU A C 1
ATOM 2710 O O . LEU A 1 337 ? 9.117 18.988 -14.340 1.00 58.34 337 LEU A O 1
ATOM 2714 N N . ASP A 1 338 ? 8.603 18.826 -12.163 1.00 53.31 338 ASP A N 1
ATOM 2715 C CA . ASP A 1 338 ? 8.015 20.160 -12.166 1.00 53.31 338 ASP A CA 1
ATOM 2716 C C . ASP A 1 338 ? 9.155 21.144 -12.405 1.00 53.31 338 ASP A C 1
ATOM 2718 O O . ASP A 1 338 ? 10.035 21.340 -11.562 1.00 53.31 338 ASP A O 1
ATOM 2722 N N . LYS A 1 339 ? 9.171 21.745 -13.599 1.00 46.41 339 LYS A N 1
ATOM 2723 C CA . LYS A 1 339 ? 9.950 22.950 -13.826 1.00 46.41 339 LYS A CA 1
ATOM 2724 C C . LYS A 1 339 ? 9.423 23.939 -12.808 1.00 46.41 339 LYS A C 1
ATOM 2726 O O . LYS A 1 339 ? 8.328 24.472 -12.978 1.00 46.41 339 LYS A O 1
ATOM 2731 N N . ILE A 1 340 ? 10.197 24.163 -11.753 1.00 43.53 340 ILE A N 1
ATOM 2732 C CA . ILE A 1 340 ? 10.040 25.330 -10.907 1.00 43.53 340 ILE A CA 1
ATOM 2733 C C . ILE A 1 340 ? 10.204 26.511 -11.866 1.00 43.53 340 ILE A C 1
ATOM 2735 O O . ILE A 1 340 ? 11.314 26.897 -12.225 1.00 43.53 340 ILE A O 1
ATOM 2739 N N . LEU A 1 341 ? 9.085 27.032 -12.365 1.00 36.56 341 LEU A N 1
ATOM 2740 C CA . LEU A 1 341 ? 9.012 28.377 -12.902 1.00 36.56 341 LEU A CA 1
ATOM 2741 C C . LEU A 1 341 ? 9.213 29.280 -11.690 1.00 36.56 341 LEU A C 1
ATOM 2743 O O . LEU A 1 341 ? 8.258 29.686 -11.032 1.00 36.56 341 LEU A O 1
ATOM 2747 N N . ILE A 1 342 ? 10.480 29.492 -11.341 1.00 32.84 342 ILE A N 1
ATOM 2748 C CA . ILE A 1 342 ? 10.874 30.586 -10.467 1.00 32.84 342 ILE A CA 1
ATOM 2749 C C . ILE A 1 342 ? 10.516 31.860 -11.256 1.00 32.84 342 ILE A C 1
ATOM 2751 O O . ILE A 1 342 ? 10.962 31.971 -12.403 1.00 32.84 342 ILE A O 1
ATOM 2755 N N . PRO A 1 343 ? 9.654 32.746 -10.726 1.00 38.41 343 PRO A N 1
ATOM 2756 C CA . PRO A 1 343 ? 9.314 34.007 -11.380 1.00 38.41 343 PRO A CA 1
ATOM 2757 C C . PRO A 1 343 ? 10.507 34.957 -11.504 1.00 38.41 343 PRO A C 1
ATOM 2759 O O . PRO A 1 343 ? 11.413 34.897 -10.639 1.00 38.41 343 PRO A O 1
#

Solvent-accessible surface area (backbone atoms only — not comparable to full-atom values): 20280 Å² total; per-residue (Å²): 119,74,64,60,53,51,53,50,52,53,51,50,53,50,47,65,73,71,65,79,85,80,90,80,91,76,86,75,86,69,61,72,62,60,58,50,50,52,46,49,44,59,62,59,72,54,54,85,77,75,47,97,75,47,67,65,49,40,53,47,48,53,53,49,56,52,49,56,62,73,68,56,54,89,83,47,49,63,62,49,35,66,52,54,77,72,39,62,65,57,53,51,32,51,50,48,41,66,69,45,38,91,78,35,57,87,49,49,60,60,52,45,53,49,40,44,51,33,43,69,67,68,44,68,59,33,31,44,61,39,47,45,49,42,52,57,48,61,76,52,35,88,82,44,46,69,46,53,40,51,55,41,43,58,65,31,27,43,98,85,71,44,70,32,64,53,70,49,68,52,86,48,79,54,47,62,54,101,88,44,78,50,86,43,85,81,57,84,69,78,64,70,53,68,51,66,47,59,69,46,80,76,62,95,74,83,44,93,85,48,40,60,59,50,51,34,53,47,40,54,56,47,58,76,42,56,93,77,44,61,70,68,31,48,55,46,40,34,54,42,48,35,51,56,47,47,39,51,55,78,60,90,88,64,81,72,75,81,69,93,78,74,98,75,85,83,74,82,75,73,53,76,60,65,90,80,54,56,68,40,52,46,45,50,47,54,49,35,57,52,25,17,68,61,91,34,18,66,62,23,52,53,29,46,52,39,46,40,54,40,23,64,73,73,64,30,64,71,42,41,52,52,45,51,50,52,55,55,46,40,76,76,43,50,82,41,47,76,76,78,77,73,130

pLDDT: mean 79.09, std 22.86, range [26.22, 98.25]